Protein AF-A0A2P2KVZ2-F1 (afdb_monomer_lite)

Organism: Rhizophora mucronata (NCBI:txid61149)

Radius of gyration: 21.4 Å; chains: 1; bounding box: 46×57×55 Å

Structure (mmCIF, N/CA/C/O backbone):
data_AF-A0A2P2KVZ2-F1
#
_entry.id   AF-A0A2P2KVZ2-F1
#
loop_
_atom_site.group_PDB
_atom_site.id
_atom_site.type_symbol
_atom_site.label_atom_id
_atom_site.label_alt_id
_atom_site.label_comp_id
_atom_site.label_asym_id
_atom_site.label_entity_id
_atom_site.label_seq_id
_atom_site.pdbx_PDB_ins_code
_atom_site.Cartn_x
_atom_site.Cartn_y
_atom_site.Cartn_z
_atom_site.occupancy
_atom_site.B_iso_or_equiv
_atom_site.auth_seq_id
_atom_site.auth_comp_id
_atom_site.auth_asym_id
_atom_site.auth_atom_id
_atom_site.pdbx_PDB_model_num
ATOM 1 N N . MET A 1 1 ? 22.312 28.311 -17.312 1.00 29.53 1 MET A N 1
ATOM 2 C CA . MET A 1 1 ? 20.860 28.369 -17.595 1.00 29.53 1 MET A CA 1
ATOM 3 C C . MET A 1 1 ? 20.281 26.966 -17.486 1.00 29.53 1 MET A C 1
ATOM 5 O O . MET A 1 1 ? 20.395 26.193 -18.424 1.00 29.53 1 MET A O 1
ATOM 9 N N . ILE A 1 2 ? 19.729 26.599 -16.327 1.00 29.00 2 ILE A N 1
ATOM 10 C CA . ILE A 1 2 ? 19.019 25.324 -16.151 1.00 29.00 2 ILE A CA 1
ATOM 11 C C . ILE A 1 2 ? 17.561 25.595 -16.520 1.00 29.00 2 ILE A C 1
ATOM 13 O O . ILE A 1 2 ? 16.785 26.080 -15.700 1.00 29.00 2 ILE A O 1
ATOM 17 N N . CYS A 1 3 ? 17.200 25.347 -17.778 1.00 27.19 3 CYS A N 1
ATOM 18 C CA . CYS A 1 3 ? 15.805 25.357 -18.201 1.00 27.19 3 CYS A CA 1
ATOM 19 C C . CYS A 1 3 ? 15.167 24.047 -17.713 1.00 27.19 3 CYS A C 1
ATOM 21 O O . CYS A 1 3 ? 15.204 23.021 -18.388 1.00 27.19 3 CYS A O 1
ATOM 23 N N . CYS A 1 4 ? 14.663 24.039 -16.478 1.00 33.88 4 CYS A N 1
ATOM 24 C CA . CYS A 1 4 ? 13.915 22.909 -15.938 1.00 33.88 4 CYS A CA 1
ATOM 25 C C . CYS A 1 4 ? 12.492 22.966 -16.510 1.00 33.88 4 CYS A C 1
ATOM 27 O O . CYS A 1 4 ? 11.583 23.519 -15.892 1.00 33.88 4 CYS A O 1
ATOM 29 N N . HIS A 1 5 ? 12.299 22.451 -17.723 1.00 38.34 5 HIS A N 1
ATOM 30 C CA . HIS A 1 5 ? 10.965 22.301 -18.289 1.00 38.34 5 HIS A CA 1
ATOM 31 C C . HIS A 1 5 ? 10.168 21.259 -17.489 1.00 38.34 5 HIS A C 1
ATOM 33 O O . HIS A 1 5 ? 10.274 20.053 -17.710 1.00 38.34 5 HIS A O 1
ATOM 39 N N . ARG A 1 6 ? 9.353 21.724 -16.538 1.00 48.00 6 ARG A N 1
ATOM 40 C CA . ARG A 1 6 ? 8.323 20.906 -15.890 1.00 48.00 6 ARG A CA 1
ATOM 41 C C . ARG A 1 6 ? 7.112 20.825 -16.819 1.00 48.00 6 ARG A C 1
ATOM 43 O O . ARG A 1 6 ? 6.311 21.750 -16.866 1.00 48.00 6 ARG A O 1
ATOM 50 N N . PHE A 1 7 ? 6.986 19.726 -17.559 1.00 56.34 7 PHE A N 1
ATOM 51 C CA . PHE A 1 7 ? 5.801 19.430 -18.368 1.00 56.34 7 PHE A CA 1
ATOM 52 C C . PHE A 1 7 ? 4.807 18.566 -17.578 1.00 56.34 7 PHE A C 1
ATOM 54 O O . PHE A 1 7 ? 5.193 17.555 -16.993 1.00 56.34 7 PHE A O 1
ATOM 61 N N . LEU A 1 8 ? 3.524 18.938 -17.596 1.00 62.31 8 LEU A N 1
ATOM 62 C CA . LEU A 1 8 ? 2.412 18.110 -17.121 1.00 62.31 8 LEU A CA 1
ATOM 63 C C . LEU A 1 8 ? 1.648 17.575 -18.339 1.00 62.31 8 LEU A C 1
ATOM 65 O O . LEU A 1 8 ? 1.155 18.356 -19.147 1.00 62.31 8 LEU A O 1
ATOM 69 N N . SER A 1 9 ? 1.543 16.251 -18.471 1.00 60.22 9 SER A N 1
ATOM 70 C CA . SER A 1 9 ? 0.756 15.597 -19.524 1.00 60.22 9 SER A CA 1
ATOM 71 C C . SER A 1 9 ? -0.507 15.001 -18.915 1.00 60.22 9 SER A C 1
ATOM 73 O O . SER A 1 9 ? -0.420 14.168 -18.017 1.00 60.22 9 SER A O 1
ATOM 75 N N . LEU A 1 10 ? -1.675 15.367 -19.442 1.00 69.75 10 LEU A N 1
ATOM 76 C CA . LEU A 1 10 ? -2.929 14.677 -19.141 1.00 69.75 10 LEU A CA 1
ATOM 77 C C . LEU A 1 10 ? -3.142 13.555 -20.157 1.00 69.75 10 LEU A C 1
ATOM 79 O O . LEU A 1 10 ? -2.961 13.758 -21.357 1.00 69.75 10 LEU A O 1
ATOM 83 N N . ARG A 1 11 ? -3.494 12.359 -19.675 1.00 71.19 11 ARG A N 1
ATOM 84 C CA . ARG A 1 11 ? -3.762 11.187 -20.517 1.00 71.19 11 ARG A CA 1
ATOM 85 C C . ARG A 1 11 ? -5.082 10.539 -20.144 1.00 71.19 11 ARG A C 1
ATOM 87 O O . ARG A 1 11 ? -5.484 10.508 -18.983 1.00 71.19 11 ARG A O 1
ATOM 94 N N . GLN A 1 12 ? -5.751 10.025 -21.164 1.00 72.62 12 GLN A N 1
ATOM 95 C CA . GLN A 1 12 ? -7.041 9.375 -21.042 1.00 72.62 12 GLN A CA 1
ATOM 96 C C . GLN A 1 12 ? -6.866 7.936 -20.539 1.00 72.62 12 GLN A C 1
ATOM 98 O O . GLN A 1 12 ? -6.159 7.145 -21.152 1.00 72.62 12 GLN A O 1
ATOM 103 N N . LEU A 1 13 ? -7.537 7.598 -19.434 1.00 69.25 13 LEU A N 1
ATOM 104 C CA . LEU A 1 13 ? -7.481 6.261 -18.821 1.00 69.25 13 LEU A CA 1
ATOM 105 C C . LEU A 1 13 ? -8.698 5.379 -19.153 1.00 69.25 13 LEU A C 1
ATOM 107 O O . LEU A 1 13 ? -8.712 4.200 -18.814 1.00 69.25 13 LEU A O 1
ATOM 111 N N . LYS A 1 14 ? -9.742 5.941 -19.776 1.00 60.62 14 LYS A N 1
ATOM 112 C CA . LYS A 1 14 ? -10.969 5.229 -20.173 1.00 60.62 14 LYS A CA 1
ATOM 113 C C . LYS A 1 14 ? -11.439 5.693 -21.544 1.00 60.62 14 LYS A C 1
ATOM 115 O O . LYS A 1 14 ? -11.407 6.889 -21.812 1.00 60.62 14 LYS A O 1
ATOM 120 N N . ILE A 1 15 ? -11.911 4.765 -22.375 1.00 59.16 15 ILE A N 1
ATOM 121 C CA . ILE A 1 15 ? -12.441 5.047 -23.717 1.00 59.16 15 ILE A CA 1
ATOM 122 C C . ILE A 1 15 ? -13.680 5.951 -23.605 1.00 59.16 15 ILE A C 1
ATOM 124 O O . ILE A 1 15 ? -14.581 5.677 -22.812 1.00 59.16 15 ILE A O 1
ATOM 128 N N . PHE A 1 16 ? -13.721 7.027 -24.395 1.00 55.72 16 PHE A N 1
ATOM 129 C CA . PHE A 1 16 ? -14.903 7.879 -24.549 1.00 55.72 16 PHE A CA 1
ATOM 130 C C . PHE A 1 16 ? -15.680 7.454 -25.795 1.00 55.72 16 PHE A C 1
ATOM 132 O O . PHE A 1 16 ? -15.088 7.142 -26.826 1.00 55.72 16 PHE A O 1
ATOM 139 N N . CYS A 1 17 ? -17.010 7.444 -25.703 1.00 45.91 17 CYS A N 1
ATOM 140 C CA . CYS A 1 17 ? -17.868 7.216 -26.860 1.00 45.91 17 CYS A CA 1
ATOM 141 C C . CYS A 1 17 ? -17.898 8.489 -27.728 1.00 45.91 17 CYS A C 1
ATOM 143 O O . CYS A 1 17 ? -18.088 9.586 -27.206 1.00 45.91 17 CYS A O 1
ATOM 145 N N . SER A 1 18 ? -17.717 8.327 -29.040 1.00 51.25 18 SER A N 1
ATOM 146 C CA . SER A 1 18 ? -17.366 9.358 -30.039 1.00 51.25 18 SER A CA 1
ATOM 147 C C . SER A 1 18 ? -18.370 10.514 -30.246 1.00 51.25 18 SER A C 1
ATOM 149 O O . SER A 1 18 ? -18.153 11.337 -31.131 1.00 51.25 18 SER A O 1
ATOM 151 N N . VAL A 1 19 ? -19.486 10.586 -29.510 1.00 52.97 19 VAL A N 1
ATOM 152 C CA . VAL A 1 19 ? -20.663 11.366 -29.959 1.00 52.97 19 VAL A CA 1
ATOM 153 C C . VAL A 1 19 ? -21.245 12.323 -28.902 1.00 52.97 19 VAL A C 1
ATOM 155 O O . VAL A 1 19 ? -22.253 12.974 -29.153 1.00 52.97 19 VAL A O 1
ATOM 158 N N . LYS A 1 20 ? -20.643 12.479 -27.713 1.00 51.38 20 LYS A N 1
ATOM 159 C CA . LYS A 1 20 ? -21.122 13.451 -26.702 1.00 51.38 20 LYS A CA 1
ATOM 160 C C . LYS A 1 20 ? -19.979 14.217 -26.047 1.00 51.38 20 LYS A C 1
ATOM 162 O O . LYS A 1 20 ? -18.902 13.668 -25.849 1.00 51.38 20 LYS A O 1
ATOM 167 N N . PHE A 1 21 ? -20.248 15.466 -25.651 1.00 55.66 21 PHE A N 1
ATOM 168 C CA . PHE A 1 21 ? -19.387 16.252 -24.762 1.00 55.66 21 PHE A CA 1
ATOM 169 C C . PHE A 1 21 ? -19.154 15.482 -23.455 1.00 55.66 21 PHE A C 1
ATOM 171 O O . PHE A 1 21 ? -19.960 15.527 -22.523 1.00 55.66 21 PHE A O 1
ATOM 178 N N . CYS A 1 22 ? -18.059 14.731 -23.393 1.00 64.50 22 CYS A N 1
ATOM 179 C CA . CYS A 1 22 ? -17.662 14.009 -22.199 1.00 64.50 22 CYS A CA 1
ATOM 180 C C . CYS A 1 22 ? -16.866 14.939 -21.281 1.00 64.50 22 CYS A C 1
ATOM 182 O O . CYS A 1 22 ? -15.871 15.537 -21.687 1.00 64.50 22 CYS A O 1
ATOM 184 N N . LYS A 1 23 ? -17.294 15.052 -20.019 1.00 75.50 23 LYS A N 1
ATOM 185 C CA . LYS A 1 23 ? -16.538 15.777 -18.993 1.00 75.50 23 LYS A CA 1
ATOM 186 C C . LYS A 1 23 ? -15.226 15.038 -18.728 1.00 75.50 23 LYS A C 1
ATOM 188 O O . LYS A 1 23 ? -15.242 13.876 -18.320 1.00 75.50 23 LYS A O 1
ATOM 193 N N . VAL A 1 24 ? -14.104 15.720 -18.935 1.00 80.62 24 VAL A N 1
ATOM 194 C CA . VAL A 1 24 ? -12.783 15.230 -18.530 1.00 80.62 24 VAL A CA 1
ATOM 195 C C . VAL A 1 24 ? -12.657 15.410 -17.019 1.00 80.62 24 VAL A C 1
ATOM 197 O O . VAL A 1 24 ? -12.873 16.502 -16.501 1.00 80.62 24 VAL A O 1
ATOM 200 N N . LEU A 1 25 ? -12.341 14.329 -16.305 1.00 84.12 25 LEU A N 1
ATOM 201 C CA . LEU A 1 25 ? -12.197 14.319 -14.850 1.00 84.12 25 LEU A CA 1
ATOM 202 C C . LEU A 1 25 ? -10.800 13.819 -14.483 1.00 84.12 25 LEU A C 1
ATOM 204 O O . LEU A 1 25 ? -10.330 12.830 -15.046 1.00 84.12 25 LEU A O 1
ATOM 208 N N . ILE A 1 26 ? -10.168 14.477 -13.513 1.00 85.44 26 ILE A N 1
ATOM 209 C CA . ILE A 1 26 ? -8.882 14.073 -12.932 1.00 85.44 26 ILE A CA 1
ATOM 210 C C . ILE A 1 26 ? -9.026 13.909 -11.414 1.00 85.44 26 ILE A C 1
ATOM 212 O O . ILE A 1 26 ? -9.963 14.428 -10.806 1.00 85.44 26 ILE A O 1
ATOM 216 N N . THR A 1 27 ? -8.115 13.162 -10.795 1.00 86.19 27 THR A N 1
ATOM 217 C CA . THR A 1 27 ? -8.100 12.915 -9.346 1.00 86.19 27 THR A CA 1
ATOM 218 C C . THR A 1 27 ? -7.281 13.984 -8.631 1.00 86.19 27 THR A C 1
ATOM 220 O O . THR A 1 27 ? -6.123 14.192 -8.978 1.00 86.19 27 THR A O 1
ATOM 223 N N . TYR A 1 28 ? -7.867 14.656 -7.638 1.00 86.31 28 TYR A N 1
ATOM 224 C CA . TYR A 1 28 ? -7.195 15.751 -6.913 1.00 86.31 28 TYR A CA 1
ATOM 225 C C . TYR A 1 28 ? -6.445 15.268 -5.671 1.00 86.31 28 TYR A C 1
ATOM 227 O O . TYR A 1 28 ? -5.557 15.944 -5.169 1.00 86.31 28 TYR A O 1
ATOM 235 N N . ILE A 1 29 ? -6.831 14.100 -5.167 1.00 91.44 29 ILE A N 1
ATOM 236 C CA . ILE A 1 29 ? -6.366 13.536 -3.906 1.00 91.44 29 ILE A CA 1
ATOM 237 C C . ILE A 1 29 ? -5.905 12.099 -4.118 1.00 91.44 29 ILE A C 1
ATOM 239 O O . ILE A 1 29 ? -6.217 11.480 -5.139 1.00 91.44 29 ILE A O 1
ATOM 243 N N . GLU A 1 30 ? -5.231 11.560 -3.107 1.00 90.06 30 GLU A N 1
ATOM 244 C CA . GLU A 1 30 ? -4.990 10.126 -2.995 1.00 90.06 30 GLU A CA 1
ATOM 245 C C . GLU A 1 30 ? -6.325 9.355 -3.008 1.00 90.06 30 GLU A C 1
ATOM 247 O O . GLU A 1 30 ? -7.299 9.730 -2.350 1.00 90.06 30 GLU A O 1
ATOM 252 N N . THR A 1 31 ? -6.387 8.289 -3.806 1.00 91.81 31 THR A N 1
ATOM 253 C CA . THR A 1 31 ? -7.594 7.480 -4.019 1.00 91.81 31 THR A CA 1
ATOM 254 C C . THR A 1 31 ? -7.585 6.149 -3.268 1.00 91.81 31 THR A C 1
ATOM 256 O O . THR A 1 31 ? -8.655 5.533 -3.158 1.00 91.81 31 THR A O 1
ATOM 259 N N . ALA A 1 32 ? -6.430 5.747 -2.719 1.00 86.75 32 ALA A N 1
ATOM 260 C CA . ALA A 1 32 ? -6.310 4.700 -1.710 1.00 86.75 32 ALA A CA 1
ATOM 261 C C . ALA A 1 32 ? -6.822 5.236 -0.363 1.00 86.75 32 ALA A C 1
ATOM 263 O O . ALA A 1 32 ? -6.098 5.867 0.401 1.00 86.75 32 ALA A O 1
ATOM 264 N N . GLY A 1 33 ? -8.119 5.054 -0.117 1.00 91.31 33 GLY A N 1
ATOM 265 C CA . GLY A 1 33 ? -8.850 5.633 1.014 1.00 91.31 33 GLY A CA 1
ATOM 266 C C . GLY A 1 33 ? -10.282 5.132 1.047 1.00 91.31 33 GLY A C 1
ATOM 267 O O . GLY A 1 33 ? -10.834 4.822 -0.014 1.00 91.31 33 GLY A O 1
ATOM 268 N N . SER A 1 34 ? -10.912 5.119 2.221 1.00 94.38 34 SER A N 1
ATOM 269 C CA . SER A 1 34 ? -12.369 4.969 2.321 1.00 94.38 34 SER A CA 1
ATOM 270 C C . SER A 1 34 ? -13.086 6.138 1.642 1.00 94.38 34 SER A C 1
ATOM 272 O O . SER A 1 34 ? -12.512 7.205 1.389 1.00 94.38 34 SER A O 1
ATOM 274 N N . THR A 1 35 ? -14.371 5.970 1.330 1.00 95.06 35 THR A N 1
ATOM 275 C CA . THR A 1 35 ? -15.174 7.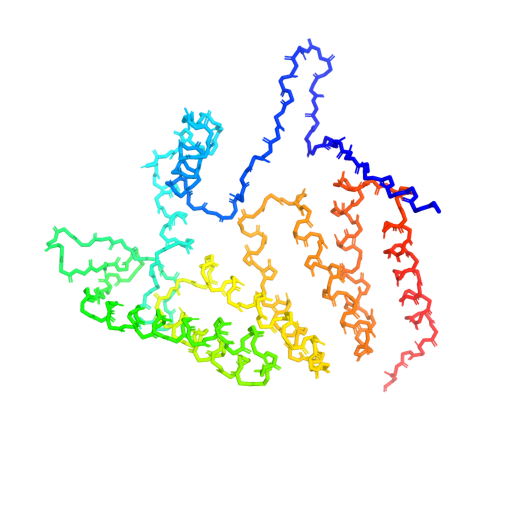081 0.797 1.00 95.06 35 THR A CA 1
ATOM 276 C C . THR A 1 35 ? -15.244 8.247 1.781 1.00 95.06 35 THR A C 1
ATOM 278 O O . THR A 1 35 ? -15.148 9.398 1.354 1.00 95.06 35 THR A O 1
ATOM 281 N N . VAL A 1 36 ? -15.305 7.964 3.083 1.00 94.44 36 VAL A N 1
ATOM 282 C CA . VAL A 1 36 ? -15.298 8.978 4.146 1.00 94.44 36 VAL A CA 1
ATOM 283 C C . VAL A 1 36 ? -13.993 9.776 4.138 1.00 94.44 36 VAL A C 1
ATOM 285 O O . VAL A 1 36 ? -14.042 11.005 4.093 1.00 94.44 36 VAL A O 1
ATOM 288 N N . THR A 1 37 ? -12.837 9.106 4.098 1.00 95.38 37 THR A N 1
ATOM 289 C CA . THR A 1 37 ? -11.522 9.765 4.045 1.00 95.38 37 THR A CA 1
ATOM 290 C C . THR A 1 37 ? -11.393 10.647 2.810 1.00 95.38 37 THR A C 1
ATOM 292 O O . THR A 1 37 ? -11.049 11.824 2.921 1.00 95.38 37 THR A O 1
ATOM 295 N N . ARG A 1 38 ? -11.764 10.129 1.631 1.00 95.81 38 ARG A N 1
ATOM 296 C CA . ARG A 1 38 ? -11.704 10.897 0.378 1.00 95.81 38 ARG A CA 1
ATOM 297 C C . ARG A 1 38 ? -12.613 12.130 0.413 1.00 95.81 38 ARG A C 1
ATOM 299 O O . ARG A 1 38 ? -12.196 13.208 -0.002 1.00 95.81 38 ARG A O 1
ATOM 306 N N . GLN A 1 39 ? -13.842 11.996 0.917 1.00 96.19 39 GLN A N 1
ATOM 307 C CA . GLN A 1 39 ? -14.768 13.127 1.054 1.00 96.19 39 GLN A CA 1
ATOM 308 C C . GLN A 1 39 ? -14.252 14.173 2.037 1.00 96.19 39 GLN A C 1
ATOM 310 O O . GLN A 1 39 ? -14.346 15.366 1.758 1.00 96.19 39 GLN A O 1
ATOM 315 N N . LYS A 1 40 ? -13.683 13.732 3.163 1.00 96.50 40 LYS A N 1
ATOM 316 C CA . LYS A 1 40 ? -13.085 14.619 4.158 1.00 96.50 40 LYS A CA 1
ATOM 317 C C . LYS A 1 40 ? -11.964 15.454 3.538 1.00 96.50 40 LYS A C 1
ATOM 319 O O . LYS A 1 40 ? -12.040 16.676 3.595 1.00 96.50 40 LYS A O 1
ATOM 324 N N . THR A 1 41 ? -10.993 14.824 2.871 1.00 96.31 41 THR A N 1
ATOM 325 C CA . THR A 1 41 ? -9.879 15.540 2.226 1.00 96.31 41 THR A CA 1
ATOM 326 C C . THR A 1 41 ? -10.370 16.527 1.165 1.00 96.31 41 THR A C 1
ATOM 328 O O . THR A 1 41 ? -9.920 17.670 1.142 1.00 96.31 41 THR A O 1
ATOM 331 N N . LEU A 1 42 ? -11.328 16.131 0.318 1.00 96.56 42 LEU A N 1
ATOM 332 C CA . LEU A 1 42 ? -11.894 17.027 -0.698 1.00 96.56 42 LEU A CA 1
ATOM 333 C C . LEU A 1 42 ? -12.632 18.219 -0.085 1.00 96.56 42 LEU A C 1
ATOM 335 O O . LEU A 1 42 ? -12.502 19.336 -0.581 1.00 96.56 42 LEU A O 1
ATOM 339 N N . LYS A 1 43 ? -13.367 18.007 1.007 1.00 97.06 43 LYS A N 1
ATOM 340 C CA . LYS A 1 43 ? -14.080 19.078 1.705 1.00 97.06 43 LYS A CA 1
ATOM 341 C C . LYS A 1 43 ? -13.123 20.035 2.415 1.00 97.06 43 LYS A C 1
ATOM 343 O O . LYS A 1 43 ? -13.345 21.236 2.370 1.00 97.06 43 LYS A O 1
ATOM 348 N N . GLU A 1 44 ? -12.075 19.519 3.048 1.00 97.31 44 GLU A N 1
ATOM 349 C CA . GLU A 1 44 ? -11.108 20.327 3.800 1.00 97.31 44 GLU A CA 1
ATOM 350 C C . GLU A 1 44 ? -10.178 21.137 2.889 1.00 97.31 44 GLU A C 1
ATOM 352 O O . GLU A 1 44 ? -9.868 22.280 3.204 1.00 97.31 44 GLU A O 1
ATOM 357 N N . GLN A 1 45 ? -9.737 20.566 1.764 1.00 96.88 45 GLN A N 1
ATOM 358 C CA . GLN A 1 45 ? -8.752 21.208 0.883 1.00 96.88 45 GLN A CA 1
ATOM 359 C C . GLN A 1 45 ? -9.381 21.951 -0.298 1.00 96.88 45 GLN A C 1
ATOM 361 O O . GLN A 1 45 ? -8.835 22.948 -0.761 1.00 96.88 45 GLN A O 1
ATOM 366 N N . TYR A 1 46 ? -10.511 21.454 -0.803 1.00 96.56 46 TYR A N 1
ATOM 367 C CA . TYR A 1 46 ? -11.136 21.945 -2.034 1.00 96.56 46 TYR A CA 1
ATOM 368 C C . TYR A 1 46 ? -12.597 22.372 -1.836 1.00 96.56 46 TYR A C 1
ATOM 370 O O . TYR A 1 46 ? -13.244 22.777 -2.798 1.00 96.56 46 TYR A O 1
ATOM 378 N N . PHE A 1 47 ? -13.120 22.301 -0.605 1.00 96.62 47 PHE A N 1
ATOM 379 C CA . PHE A 1 47 ? -14.424 22.843 -0.210 1.00 96.62 47 PHE A CA 1
ATOM 380 C C . PHE A 1 47 ? -15.630 22.298 -0.991 1.00 96.62 47 PHE A C 1
ATOM 382 O O . PHE A 1 47 ? -16.654 22.968 -1.104 1.00 96.62 47 PHE A O 1
ATOM 389 N N . PHE A 1 48 ? -15.559 21.059 -1.492 1.00 96.44 48 PHE A N 1
ATOM 390 C CA . PHE A 1 48 ? -16.690 20.417 -2.169 1.00 96.44 48 PHE A CA 1
ATOM 391 C C . PHE A 1 48 ? -16.926 18.976 -1.710 1.00 96.44 48 PHE A C 1
ATOM 393 O O . PHE A 1 48 ? -16.051 18.313 -1.161 1.00 96.44 48 PHE A O 1
ATOM 400 N N . THR A 1 49 ? -18.141 18.481 -1.963 1.00 96.44 49 THR A N 1
ATOM 401 C CA . THR A 1 49 ? -18.511 17.073 -1.757 1.00 96.44 49 THR A CA 1
ATOM 402 C C . THR A 1 49 ? -18.568 16.361 -3.101 1.00 96.44 49 THR A C 1
ATOM 404 O O . THR A 1 49 ? -19.337 16.738 -3.986 1.00 96.44 49 THR A O 1
ATOM 407 N N . CYS A 1 50 ? -17.779 15.306 -3.262 1.00 95.12 50 CYS A N 1
ATOM 408 C CA . CYS A 1 50 ? -17.708 14.554 -4.506 1.00 95.12 50 CYS A CA 1
ATOM 409 C C . CYS A 1 50 ? -18.953 13.682 -4.715 1.00 95.12 50 CYS A C 1
ATOM 411 O O . CYS A 1 50 ? -19.423 13.017 -3.794 1.00 95.12 50 CYS A O 1
ATOM 413 N N . LYS A 1 51 ? -19.463 13.639 -5.947 1.00 94.94 51 LYS A N 1
ATOM 414 C CA . LYS A 1 51 ? -20.608 12.803 -6.354 1.00 94.94 51 LYS A CA 1
ATOM 415 C C . LYS A 1 51 ? -20.234 11.828 -7.475 1.00 94.94 51 LYS A C 1
ATOM 417 O O . LYS A 1 51 ? -21.049 11.503 -8.329 1.00 94.94 51 LYS A O 1
ATOM 422 N N . CYS A 1 52 ? -18.974 11.387 -7.513 1.00 91.81 52 CYS A N 1
ATOM 423 C CA . CYS A 1 52 ? -18.532 10.394 -8.491 1.00 91.81 52 CYS A CA 1
ATOM 424 C C . CYS A 1 52 ? -19.168 9.014 -8.216 1.00 91.81 52 CYS A C 1
ATOM 426 O O . CYS A 1 52 ? -19.611 8.771 -7.091 1.00 91.81 52 CYS A O 1
ATOM 428 N N . PRO A 1 53 ? -19.140 8.070 -9.178 1.00 90.19 53 PRO A N 1
ATOM 429 C CA . PRO A 1 53 ? -19.744 6.743 -9.017 1.00 90.19 53 PRO A CA 1
ATOM 430 C C . PRO A 1 53 ? -19.278 5.949 -7.784 1.00 90.19 53 PRO A C 1
ATOM 432 O O . PRO A 1 53 ? -20.026 5.124 -7.275 1.00 90.19 53 PRO A O 1
ATOM 435 N N . ARG A 1 54 ? -18.062 6.206 -7.277 1.00 90.94 54 ARG A N 1
ATOM 436 C CA . ARG A 1 54 ? -17.581 5.620 -6.011 1.00 90.94 54 ARG A CA 1
ATOM 437 C C . ARG A 1 54 ? -18.205 6.308 -4.796 1.00 90.94 54 ARG A C 1
ATOM 439 O O . ARG A 1 54 ? -18.610 5.645 -3.858 1.00 90.94 54 ARG A O 1
ATOM 446 N N . CYS A 1 55 ? -18.285 7.636 -4.814 1.00 94.06 55 CYS A N 1
ATOM 447 C CA . CYS A 1 55 ? -18.753 8.423 -3.678 1.00 94.06 55 CYS A CA 1
ATOM 448 C C . CYS A 1 55 ? -20.279 8.439 -3.512 1.00 94.06 55 CYS A C 1
ATOM 450 O O . CYS A 1 55 ? -20.748 8.690 -2.408 1.00 94.06 55 CYS A O 1
ATOM 452 N N . ILE A 1 56 ? -21.055 8.184 -4.572 1.00 94.06 56 ILE A N 1
ATOM 453 C CA . ILE A 1 56 ? -22.519 8.046 -4.456 1.00 94.06 56 ILE A CA 1
ATOM 454 C C . ILE A 1 56 ? -22.928 6.765 -3.725 1.00 94.06 56 ILE A C 1
ATOM 456 O O . ILE A 1 56 ? -24.007 6.726 -3.154 1.00 94.06 56 ILE A O 1
ATOM 460 N N . LYS A 1 57 ? -22.055 5.750 -3.710 1.00 92.44 57 LYS A N 1
ATOM 461 C CA . LYS A 1 57 ? -22.262 4.497 -2.981 1.00 92.44 57 LYS A CA 1
ATOM 462 C C . LYS A 1 57 ? -21.947 4.615 -1.484 1.00 92.44 57 LYS A C 1
ATOM 464 O O . LYS A 1 57 ? -21.940 3.601 -0.797 1.00 92.44 57 LYS A O 1
ATOM 469 N N . ALA A 1 58 ? -21.671 5.819 -0.975 1.00 92.94 58 ALA A N 1
ATOM 470 C CA . ALA A 1 58 ? -21.346 6.027 0.431 1.00 92.94 58 ALA A CA 1
ATOM 471 C C . ALA A 1 58 ? -22.414 5.405 1.345 1.00 92.94 58 ALA A C 1
ATOM 473 O O . ALA A 1 58 ? -23.595 5.722 1.214 1.00 92.94 58 ALA A O 1
ATOM 474 N N . GLY A 1 59 ? -21.995 4.527 2.256 1.00 91.31 59 GLY A N 1
ATOM 475 C CA . GLY A 1 59 ? -22.897 3.857 3.200 1.00 91.31 59 GLY A CA 1
ATOM 476 C C . GLY A 1 59 ? -23.659 2.646 2.647 1.00 91.31 59 GLY A C 1
ATOM 477 O O . GLY A 1 59 ? -24.337 1.970 3.416 1.00 91.31 59 GLY A O 1
ATOM 478 N N . HIS A 1 60 ? -23.530 2.316 1.356 1.00 94.31 60 HIS A N 1
ATOM 479 C CA . HIS A 1 60 ? -23.987 1.017 0.855 1.00 94.31 60 HIS A CA 1
ATOM 480 C C . HIS A 1 60 ? -23.140 -0.116 1.459 1.00 94.31 60 HIS A C 1
ATOM 482 O O . HIS A 1 60 ? -21.959 0.111 1.732 1.00 94.31 60 HIS A O 1
ATOM 488 N N . PRO A 1 61 ? -23.677 -1.345 1.598 1.00 93.75 61 PRO A N 1
ATOM 489 C CA . PRO A 1 61 ? -22.944 -2.472 2.183 1.00 93.75 61 PRO A CA 1
ATOM 490 C C . PRO A 1 61 ? -21.548 -2.689 1.581 1.00 93.75 61 PRO A C 1
ATOM 492 O O . PRO A 1 61 ? -20.588 -2.848 2.326 1.00 93.75 61 PRO A O 1
ATOM 495 N N . GLU A 1 62 ? -21.415 -2.581 0.254 1.00 92.88 62 GLU A N 1
ATOM 496 C CA . GLU A 1 62 ? -20.129 -2.676 -0.459 1.00 92.88 62 GLU A CA 1
ATOM 497 C C . GLU A 1 62 ? -19.110 -1.610 -0.009 1.00 92.88 62 GLU A C 1
ATOM 499 O O . GLU A 1 62 ? -17.930 -1.901 0.164 1.00 92.88 62 GLU A O 1
ATOM 504 N N . ASP A 1 63 ? -19.549 -0.360 0.174 1.00 94.56 63 ASP A N 1
ATOM 505 C CA . ASP A 1 63 ? -18.685 0.749 0.600 1.00 94.56 63 ASP A CA 1
ATOM 506 C C . ASP A 1 63 ? -18.321 0.644 2.082 1.00 94.56 63 ASP A C 1
ATOM 508 O O . ASP A 1 63 ? -17.201 0.978 2.474 1.00 94.56 63 ASP A O 1
ATOM 512 N N . VAL A 1 64 ? -19.255 0.159 2.901 1.00 94.31 64 VAL A N 1
ATOM 513 C CA . VAL A 1 64 ? -19.048 -0.086 4.330 1.00 94.31 64 VAL A CA 1
ATOM 514 C C . VAL A 1 64 ? -18.027 -1.202 4.539 1.00 94.31 64 VAL A C 1
ATOM 516 O O . VAL A 1 64 ? -17.069 -1.012 5.290 1.00 94.31 64 VAL A O 1
ATOM 519 N N . GLU A 1 65 ? -18.186 -2.326 3.836 1.00 94.75 65 GLU A N 1
ATOM 520 C CA . GLU A 1 65 ? -17.223 -3.428 3.832 1.00 94.75 65 GLU A CA 1
ATOM 521 C C . GLU A 1 65 ? -15.846 -2.952 3.359 1.00 94.75 65 GLU A C 1
ATOM 523 O O . GLU A 1 65 ? -14.851 -3.151 4.059 1.00 94.75 65 GLU A O 1
ATOM 528 N N . GLU A 1 66 ? -15.775 -2.262 2.217 1.00 94.75 66 GLU A N 1
ATOM 529 C CA . GLU A 1 66 ? -14.497 -1.779 1.693 1.00 94.75 66 GLU A CA 1
ATOM 530 C C . GLU A 1 66 ? -13.829 -0.804 2.670 1.00 94.75 66 GLU A C 1
ATOM 532 O O . GLU A 1 66 ? -12.632 -0.901 2.934 1.00 94.75 66 GLU A O 1
ATOM 537 N N . SER A 1 67 ? -14.593 0.096 3.288 1.00 95.50 67 SER A N 1
ATOM 538 C CA . SER A 1 67 ? -14.068 1.022 4.296 1.00 95.50 67 SER A CA 1
ATOM 539 C C . SER A 1 67 ? -13.516 0.28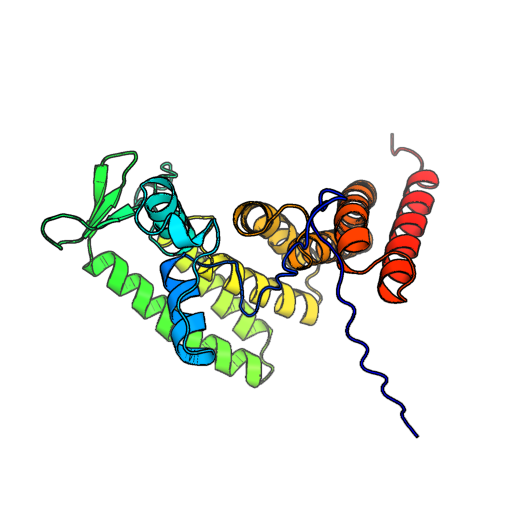5 5.522 1.00 95.50 67 SER A C 1
ATOM 541 O O . SER A 1 67 ? -12.436 0.628 6.009 1.00 95.50 67 SER A O 1
ATOM 543 N N . ALA A 1 68 ? -14.200 -0.761 5.993 1.00 95.69 68 ALA A N 1
ATOM 544 C CA . ALA A 1 68 ? -13.731 -1.586 7.104 1.00 95.69 68 ALA A CA 1
ATOM 545 C C . ALA A 1 68 ? -12.471 -2.396 6.746 1.00 95.69 68 ALA A C 1
ATOM 547 O O . ALA A 1 68 ? -11.591 -2.582 7.588 1.00 95.69 68 ALA A O 1
ATOM 548 N N . ILE A 1 69 ? -12.339 -2.830 5.494 1.00 95.62 69 ILE A N 1
ATOM 549 C CA . ILE A 1 69 ? -11.151 -3.528 4.989 1.00 95.62 69 ILE A CA 1
ATOM 550 C C . ILE A 1 69 ? -9.951 -2.582 4.851 1.00 95.62 69 ILE A C 1
ATOM 552 O O . ILE A 1 69 ? -8.823 -2.968 5.161 1.00 95.62 69 ILE A O 1
ATOM 556 N N . LEU A 1 70 ? -10.161 -1.351 4.389 1.00 96.00 70 LEU A N 1
ATOM 557 C CA . LEU A 1 70 ? -9.067 -0.417 4.109 1.00 96.00 70 LEU A CA 1
ATOM 558 C C . LEU A 1 70 ? -8.590 0.359 5.339 1.00 96.00 70 LEU A C 1
ATOM 560 O O . LEU A 1 70 ? -7.404 0.678 5.447 1.00 96.00 70 LEU A O 1
ATOM 564 N N . GLU A 1 71 ? -9.497 0.679 6.260 1.00 95.81 71 GLU A N 1
ATOM 565 C CA . GLU A 1 71 ? -9.219 1.575 7.392 1.00 95.81 71 GLU A CA 1
ATOM 566 C C . GLU A 1 71 ? -9.691 1.014 8.744 1.00 95.81 71 GLU A C 1
ATOM 568 O O . GLU A 1 71 ? -9.439 1.623 9.784 1.00 95.81 71 GLU A O 1
ATOM 573 N N . GLY A 1 72 ? -10.340 -0.152 8.751 1.00 94.62 72 GLY A N 1
ATOM 574 C CA . GLY A 1 72 ? -10.799 -0.828 9.960 1.00 94.62 72 GLY A CA 1
ATOM 575 C C . GLY A 1 72 ? -9.817 -1.862 10.519 1.00 94.62 72 GLY A C 1
ATOM 576 O O . GLY A 1 72 ? -8.608 -1.869 10.251 1.00 94.62 72 GLY A O 1
ATOM 577 N N . TYR A 1 73 ? -10.361 -2.750 11.349 1.00 95.50 73 TYR A N 1
ATOM 578 C CA . TYR A 1 73 ? -9.603 -3.742 12.111 1.00 95.50 73 TYR A CA 1
ATOM 579 C C . TYR A 1 73 ? -9.779 -5.156 11.556 1.00 95.50 73 TYR A C 1
ATOM 581 O O . TYR A 1 73 ? -10.790 -5.481 10.932 1.00 95.50 73 TYR A O 1
ATOM 589 N N . ARG A 1 74 ? -8.791 -6.020 11.814 1.00 96.00 74 ARG A N 1
ATOM 590 C CA . ARG A 1 74 ? -8.884 -7.455 11.510 1.00 96.00 74 ARG A CA 1
ATOM 591 C C . ARG A 1 74 ? -9.399 -8.260 12.693 1.00 96.00 74 ARG A C 1
ATOM 593 O O . ARG A 1 74 ? -9.250 -7.856 13.853 1.00 96.00 74 ARG A O 1
ATOM 600 N N . CYS A 1 75 ? -9.914 -9.446 12.379 1.00 96.12 75 CYS A N 1
ATOM 601 C CA . CYS A 1 75 ? -10.272 -10.441 13.378 1.00 96.12 75 CYS A CA 1
ATOM 602 C C . CYS A 1 75 ? -9.123 -10.731 14.347 1.00 96.12 75 CYS A C 1
ATOM 604 O O . CYS A 1 75 ? -7.947 -10.702 13.981 1.00 96.12 75 CYS A O 1
ATOM 606 N N . LYS A 1 76 ? -9.495 -10.993 15.602 1.00 94.06 76 LYS A N 1
ATOM 607 C CA . LYS A 1 76 ? -8.575 -11.433 16.649 1.00 94.06 76 LYS A CA 1
ATOM 608 C C . LYS A 1 76 ? -8.036 -12.842 16.387 1.00 94.06 76 LYS A C 1
ATOM 610 O O . LYS A 1 76 ? -6.926 -13.140 16.809 1.00 94.06 76 LYS A O 1
ATOM 615 N N . ASP A 1 77 ? -8.809 -13.681 15.699 1.00 94.94 77 ASP A N 1
ATOM 616 C CA . ASP A 1 77 ? -8.348 -14.982 15.223 1.00 94.94 77 ASP A CA 1
ATOM 617 C C . ASP A 1 77 ? -7.471 -14.808 13.979 1.00 94.94 77 ASP A C 1
ATOM 619 O O . ASP A 1 77 ? -7.914 -14.285 12.951 1.00 94.94 77 ASP A O 1
ATOM 623 N N . ASP A 1 78 ? -6.230 -15.287 14.066 1.00 91.62 78 ASP A N 1
ATOM 624 C CA . ASP A 1 78 ? -5.262 -15.196 12.982 1.00 91.62 78 ASP A CA 1
ATOM 625 C C . ASP A 1 78 ? -5.638 -16.021 11.745 1.00 91.62 78 ASP A C 1
ATOM 627 O O . ASP A 1 78 ? -5.188 -15.700 10.643 1.00 91.62 78 ASP A O 1
ATOM 631 N N . ARG A 1 79 ? -6.490 -17.041 11.903 1.00 94.31 79 ARG A N 1
ATOM 632 C CA . ARG A 1 79 ? -6.996 -17.881 10.805 1.00 94.31 79 ARG A CA 1
ATOM 633 C C . ARG A 1 79 ? -8.200 -17.259 10.095 1.00 94.31 79 ARG A C 1
ATOM 635 O O . ARG A 1 79 ? -8.589 -17.721 9.023 1.00 94.31 79 ARG A O 1
ATOM 642 N N . CYS A 1 80 ? -8.784 -16.205 10.663 1.00 95.25 80 CYS A N 1
ATOM 643 C CA . CYS A 1 80 ? -9.916 -15.497 10.089 1.00 95.25 80 CYS A CA 1
ATOM 644 C C . CYS A 1 80 ? -9.447 -14.272 9.286 1.00 95.25 80 CYS A C 1
ATOM 646 O O . CYS A 1 80 ? -8.732 -13.405 9.790 1.00 95.25 80 CYS A O 1
ATOM 648 N N . ASN A 1 81 ? -9.906 -14.162 8.038 1.00 91.69 81 ASN A N 1
ATOM 649 C CA . ASN A 1 81 ? -9.675 -12.992 7.178 1.00 91.69 81 ASN A CA 1
ATOM 650 C C . ASN A 1 81 ? -10.864 -12.005 7.176 1.00 91.69 81 ASN A C 1
ATOM 652 O O . ASN A 1 81 ? -10.999 -11.215 6.250 1.00 91.69 81 ASN A O 1
ATOM 656 N N . GLY A 1 82 ? -11.759 -12.097 8.166 1.00 94.44 82 GLY A N 1
ATOM 657 C CA . GLY A 1 82 ? -12.918 -11.213 8.273 1.00 94.44 82 GLY A CA 1
ATOM 658 C C . GLY A 1 82 ? -12.543 -9.791 8.698 1.00 94.44 82 GLY A C 1
ATOM 659 O O . GLY A 1 82 ? -11.518 -9.565 9.353 1.00 94.44 82 GLY A O 1
ATOM 660 N N . PHE A 1 83 ? -13.415 -8.842 8.359 1.00 94.38 83 PHE A N 1
ATOM 661 C CA . PHE A 1 83 ? -13.337 -7.449 8.793 1.00 94.38 83 PHE A CA 1
ATOM 662 C C . PHE A 1 83 ? -14.265 -7.186 9.982 1.00 94.38 83 PHE A C 1
ATOM 664 O O . PHE A 1 83 ? -15.194 -7.949 10.267 1.00 94.38 83 PHE A O 1
ATOM 671 N N . LEU A 1 84 ? -13.968 -6.113 10.711 1.00 95.62 84 LEU A N 1
ATOM 672 C CA . LEU A 1 84 ? -14.627 -5.770 11.965 1.00 95.62 84 LEU A CA 1
ATOM 673 C C . LEU A 1 84 ? -15.526 -4.553 11.796 1.00 95.62 84 LEU A C 1
ATOM 675 O O . LEU A 1 84 ? -15.083 -3.514 11.310 1.00 95.62 84 LEU A O 1
ATOM 679 N N . MET A 1 85 ? -16.758 -4.680 12.279 1.00 95.19 85 MET A N 1
ATOM 680 C CA . MET A 1 85 ? -17.714 -3.582 12.397 1.00 95.19 85 MET A CA 1
ATOM 681 C C . MET A 1 85 ? -17.936 -3.247 13.863 1.00 95.19 85 MET A C 1
ATOM 683 O O . MET A 1 85 ? -17.681 -4.066 14.740 1.00 95.19 85 MET A O 1
ATOM 687 N N . ARG A 1 86 ? -18.377 -2.024 14.134 1.00 93.19 86 ARG A N 1
ATOM 688 C CA . ARG A 1 86 ? -18.666 -1.560 15.491 1.00 93.19 86 ARG A CA 1
ATOM 689 C C . ARG A 1 86 ? -19.840 -2.341 16.087 1.00 93.19 86 ARG A C 1
ATOM 691 O O . ARG A 1 86 ? -20.822 -2.584 15.395 1.00 93.19 86 ARG A O 1
ATOM 698 N N . ASP A 1 87 ? -19.693 -2.728 17.347 1.00 90.81 87 ASP A N 1
ATOM 699 C CA . ASP A 1 87 ? -20.742 -3.373 18.138 1.00 90.81 87 ASP A CA 1
ATOM 700 C C . ASP A 1 87 ? -21.847 -2.377 18.548 1.00 90.81 87 ASP A C 1
ATOM 702 O O . ASP A 1 87 ? -21.557 -1.190 18.721 1.00 90.81 87 ASP A O 1
ATOM 706 N N . SER A 1 88 ? -23.087 -2.849 18.729 1.00 87.44 88 SER A N 1
ATOM 707 C CA . SER A 1 88 ? -24.237 -2.016 19.124 1.00 87.44 88 SER A CA 1
ATOM 708 C C . SER A 1 88 ? -24.048 -1.372 20.491 1.00 87.44 88 SER A C 1
ATOM 710 O O . SER A 1 88 ? -24.421 -0.216 20.682 1.00 87.44 88 SER A O 1
ATOM 712 N N . ASP A 1 89 ? -23.410 -2.093 21.412 1.00 87.94 89 ASP A N 1
ATOM 713 C CA . ASP A 1 89 ? -23.222 -1.653 22.795 1.00 87.94 89 ASP A CA 1
ATOM 714 C C . ASP A 1 89 ? -21.981 -0.769 22.946 1.00 87.94 89 ASP A C 1
ATOM 716 O O . ASP A 1 89 ? -21.586 -0.397 24.052 1.00 87.94 89 ASP A O 1
ATOM 720 N N . GLU A 1 90 ? -21.324 -0.432 21.829 1.00 84.88 90 GLU A N 1
ATOM 721 C CA . GLU A 1 90 ? -20.134 0.407 21.809 1.00 84.88 90 GLU A CA 1
ATOM 722 C C . GLU A 1 90 ? -19.006 -0.153 22.700 1.00 84.88 90 GLU A C 1
ATOM 724 O O . GLU A 1 90 ? -18.124 0.588 23.138 1.00 84.88 90 GLU A O 1
ATOM 729 N N . THR A 1 91 ? -18.977 -1.464 22.943 1.00 90.25 91 THR A N 1
ATOM 730 C CA . THR A 1 91 ? -17.946 -2.122 23.766 1.00 90.25 91 THR A CA 1
ATOM 731 C C . THR A 1 91 ? -16.710 -2.507 22.948 1.00 90.25 91 THR A C 1
ATOM 733 O O . THR A 1 91 ? -15.592 -2.638 23.458 1.00 90.25 91 THR A O 1
ATOM 736 N N . GLY A 1 92 ? -16.879 -2.654 21.634 1.00 94.88 92 GLY A N 1
ATOM 737 C CA . GLY A 1 92 ? -15.856 -3.220 20.771 1.00 94.88 92 GLY A CA 1
ATOM 738 C C . GLY A 1 92 ? -16.243 -3.251 19.304 1.00 94.88 92 GLY A C 1
ATOM 739 O O . GLY A 1 92 ? -16.973 -2.398 18.792 1.00 94.88 92 GLY A O 1
ATOM 740 N N . PHE A 1 93 ? -15.690 -4.252 18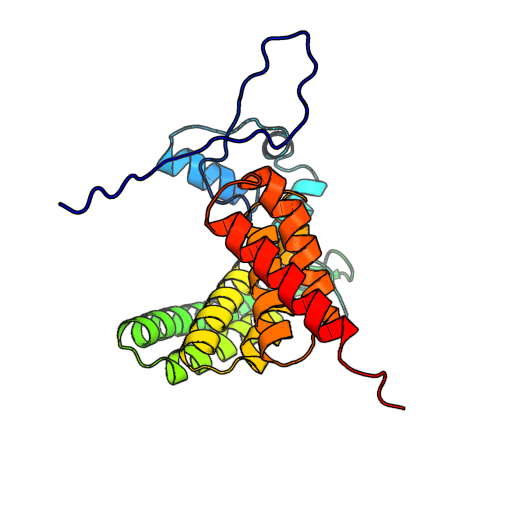.633 1.00 96.62 93 PHE A N 1
ATOM 741 C CA . PHE A 1 93 ? -15.876 -4.507 17.221 1.00 96.62 93 PHE A CA 1
ATOM 742 C C . PHE A 1 93 ? -16.093 -6.000 16.979 1.00 96.62 93 PHE A C 1
ATOM 744 O O . PHE A 1 93 ? -15.307 -6.822 17.449 1.00 96.62 93 PHE A O 1
ATOM 751 N N . ILE A 1 94 ? -17.125 -6.348 16.219 1.00 96.88 94 ILE A N 1
ATOM 752 C CA . ILE A 1 94 ? -17.515 -7.726 15.926 1.00 96.88 94 ILE A CA 1
ATOM 753 C C . ILE A 1 94 ? -17.031 -8.107 14.530 1.00 96.88 94 ILE A C 1
ATOM 755 O O . ILE A 1 94 ? -17.252 -7.390 13.547 1.00 96.88 94 ILE A O 1
ATOM 759 N N . CYS A 1 95 ? -16.376 -9.262 14.434 1.00 97.12 95 CYS A N 1
ATOM 760 C CA . CYS A 1 95 ? -15.986 -9.844 13.159 1.00 97.12 95 CYS A CA 1
ATOM 761 C C . CYS A 1 95 ? -17.214 -10.273 12.354 1.00 97.12 95 CYS A C 1
ATOM 763 O O . CYS A 1 95 ? -17.964 -11.145 12.786 1.00 97.12 95 CYS A O 1
ATOM 765 N N . GLN A 1 96 ? -17.356 -9.746 11.140 1.00 95.88 96 GLN A N 1
ATOM 766 C CA . GLN A 1 96 ? -18.493 -10.047 10.262 1.00 95.88 96 GLN A CA 1
ATOM 767 C C . GLN A 1 96 ? -18.429 -11.444 9.622 1.00 95.88 96 GLN A C 1
ATOM 769 O O . GLN A 1 96 ? -19.352 -11.847 8.925 1.00 95.88 96 GLN A O 1
ATOM 774 N N . ARG A 1 97 ? -17.347 -12.201 9.864 1.00 95.94 97 ARG A N 1
ATOM 775 C CA . ARG A 1 97 ? -17.183 -13.577 9.366 1.00 95.94 97 ARG A CA 1
ATOM 776 C C . ARG A 1 97 ? -17.390 -14.651 10.435 1.00 95.94 97 ARG A C 1
ATOM 778 O O . ARG A 1 97 ? -17.980 -15.680 10.138 1.00 95.94 97 ARG A O 1
ATOM 785 N N . CYS A 1 98 ? -16.860 -14.457 11.643 1.00 97.06 98 CYS A N 1
ATOM 786 C CA . CYS A 1 98 ? -16.891 -15.474 12.706 1.00 97.06 98 CYS A CA 1
ATOM 787 C C . CYS A 1 98 ? -17.551 -15.009 14.012 1.00 97.06 98 CYS A C 1
ATOM 789 O O . CYS A 1 98 ? -17.570 -15.767 14.974 1.00 97.06 98 CYS A O 1
ATOM 791 N N . GLY A 1 99 ? -18.041 -13.767 14.086 1.00 95.81 99 GLY A N 1
ATOM 792 C CA . GLY A 1 99 ? -18.730 -13.239 15.267 1.00 95.81 99 GLY A CA 1
ATOM 793 C C . GLY A 1 99 ? -17.832 -12.901 16.463 1.00 95.81 99 GLY A C 1
ATOM 794 O O . GLY A 1 99 ? -18.327 -12.400 17.466 1.00 95.81 99 GLY A O 1
ATOM 795 N N . LEU A 1 100 ? -16.514 -13.127 16.385 1.00 96.50 100 LEU A N 1
ATOM 796 C CA . LEU A 1 100 ? -15.601 -12.805 17.485 1.00 96.50 100 LEU A CA 1
ATOM 797 C C . LEU A 1 100 ? -15.568 -11.299 17.783 1.00 96.50 100 LEU A C 1
ATOM 799 O O . LEU A 1 100 ? -15.329 -10.486 16.884 1.00 96.50 100 LEU A O 1
ATOM 803 N N . LEU A 1 101 ? -15.729 -10.958 19.064 1.00 96.19 101 LEU A N 1
ATOM 804 C CA . LEU A 1 101 ? -15.606 -9.601 19.588 1.00 96.19 101 LEU A CA 1
ATOM 805 C C . LEU A 1 101 ? -14.138 -9.239 19.846 1.00 96.19 101 LEU A C 1
ATOM 807 O O . LEU A 1 101 ? -13.375 -9.987 20.464 1.00 96.19 101 LEU A O 1
ATOM 811 N N . ARG A 1 102 ? -13.760 -8.034 19.428 1.00 96.00 102 ARG A N 1
ATOM 812 C CA . ARG A 1 102 ? -12.505 -7.374 19.777 1.00 96.00 102 ARG A CA 1
ATOM 813 C C . ARG A 1 102 ? -12.805 -6.099 20.557 1.00 96.00 102 ARG A C 1
ATOM 815 O O . ARG A 1 102 ? -13.462 -5.205 20.034 1.00 96.00 102 ARG A O 1
ATOM 822 N N . THR A 1 103 ? -12.328 -6.002 21.794 1.00 96.56 103 THR A N 1
ATOM 823 C CA . THR A 1 103 ? -12.684 -4.887 22.687 1.00 96.56 103 THR A CA 1
ATOM 824 C C . THR A 1 103 ? -12.021 -3.572 22.274 1.00 96.56 103 THR A C 1
ATOM 826 O O . THR A 1 103 ? -10.935 -3.557 21.675 1.00 96.56 103 THR A O 1
ATOM 829 N N . LYS A 1 104 ? -12.657 -2.445 22.619 1.00 95.88 104 LYS A N 1
ATOM 830 C CA . LYS A 1 104 ? -12.096 -1.107 22.374 1.00 95.88 104 LYS A CA 1
ATOM 831 C C . LYS A 1 104 ? -10.777 -0.894 23.110 1.00 95.88 104 LYS A C 1
ATOM 833 O O . LYS A 1 104 ? -9.878 -0.264 22.557 1.00 95.88 104 LYS A O 1
ATOM 838 N N . GLU A 1 105 ? -10.623 -1.437 24.312 1.00 95.94 105 GLU A N 1
ATOM 839 C CA . GLU A 1 105 ? -9.412 -1.317 25.129 1.00 95.94 105 GLU A CA 1
ATOM 840 C C . GLU A 1 105 ? -8.221 -2.000 24.451 1.00 95.94 105 GLU A C 1
ATOM 842 O O . GLU A 1 105 ? -7.131 -1.425 24.390 1.00 95.94 105 GLU A O 1
ATOM 847 N N . GLU A 1 106 ? -8.430 -3.196 23.886 1.00 95.50 106 GLU A N 1
ATOM 848 C CA . GLU A 1 106 ? -7.395 -3.932 23.155 1.00 95.50 106 GLU A CA 1
ATOM 849 C C . GLU A 1 106 ? -6.933 -3.140 21.924 1.00 95.50 106 GLU A C 1
ATOM 851 O O . GLU A 1 106 ? -5.733 -2.933 21.719 1.00 95.50 106 GLU A O 1
ATOM 856 N N . VAL A 1 107 ? -7.891 -2.643 21.136 1.00 96.44 107 VAL A N 1
ATOM 857 C CA . VAL A 1 107 ? -7.634 -1.801 19.961 1.00 96.44 107 VAL A CA 1
ATOM 858 C C . VAL A 1 107 ? -6.885 -0.526 20.351 1.00 96.44 107 VAL A C 1
ATOM 860 O O . VAL A 1 107 ? -5.854 -0.207 19.757 1.00 96.44 107 VAL A O 1
ATOM 863 N N . LYS A 1 108 ? -7.363 0.186 21.379 1.00 96.94 108 LYS A N 1
ATOM 864 C CA . LYS A 1 108 ? -6.788 1.449 21.858 1.00 96.94 108 LYS A CA 1
ATOM 865 C C . LYS A 1 108 ? -5.356 1.267 22.348 1.00 96.94 108 LYS A C 1
ATOM 867 O O . LYS A 1 108 ? -4.504 2.100 22.045 1.00 96.94 108 LYS A O 1
ATOM 872 N N . LYS A 1 109 ? -5.066 0.173 23.059 1.00 97.50 109 LYS A N 1
ATOM 873 C CA . LYS A 1 109 ? -3.714 -0.143 23.536 1.00 97.50 109 LYS A CA 1
ATOM 874 C C . LYS A 1 109 ? -2.728 -0.267 22.373 1.00 97.50 109 LYS A C 1
ATOM 876 O O . LYS A 1 109 ? -1.710 0.420 22.371 1.00 97.50 109 LYS A O 1
ATOM 881 N N . ILE A 1 110 ? -3.054 -1.083 21.368 1.00 97.31 110 ILE A N 1
ATOM 882 C CA . ILE A 1 110 ? -2.172 -1.306 20.213 1.00 97.31 110 ILE A CA 1
ATOM 883 C C . ILE A 1 110 ? -2.051 -0.030 19.366 1.00 97.31 110 ILE A C 1
ATOM 885 O O . ILE A 1 110 ? -0.952 0.335 18.951 1.00 97.31 110 ILE A O 1
ATOM 889 N N . ALA A 1 111 ? -3.157 0.683 19.139 1.00 97.00 111 ALA A N 1
ATOM 890 C CA . ALA A 1 111 ? -3.157 1.926 18.369 1.00 97.00 111 ALA A CA 1
ATOM 891 C C . ALA A 1 111 ? -2.277 3.015 19.011 1.00 97.00 111 ALA A C 1
ATOM 893 O O . ALA A 1 111 ? -1.526 3.698 18.311 1.00 97.00 111 ALA A O 1
ATOM 894 N N . ASN A 1 112 ? -2.318 3.150 20.339 1.00 96.88 112 ASN A N 1
ATOM 895 C CA . ASN A 1 112 ? -1.470 4.094 21.068 1.00 96.88 112 ASN A CA 1
ATOM 896 C C . ASN A 1 112 ? 0.017 3.730 20.971 1.00 96.88 112 ASN A C 1
ATOM 898 O O . ASN A 1 112 ? 0.854 4.617 20.812 1.00 96.88 112 ASN A O 1
ATOM 902 N N . GLU A 1 113 ? 0.348 2.439 21.021 1.00 97.38 113 GLU A N 1
ATOM 903 C CA . GLU A 1 113 ? 1.723 1.960 20.856 1.00 97.38 113 GLU A CA 1
ATOM 904 C C . GLU A 1 113 ? 2.254 2.245 19.439 1.00 97.38 113 GLU A C 1
ATOM 906 O O . GLU A 1 113 ? 3.352 2.783 19.281 1.00 97.38 113 GLU A O 1
ATOM 911 N N . ILE A 1 114 ? 1.440 1.990 18.404 1.00 97.56 114 ILE A N 1
ATOM 912 C CA . ILE A 1 114 ? 1.751 2.353 17.010 1.00 97.56 114 ILE A CA 1
ATOM 913 C C . ILE A 1 114 ? 2.009 3.858 16.888 1.00 97.56 114 ILE A C 1
ATOM 915 O O . ILE A 1 114 ? 2.999 4.263 16.272 1.00 97.56 114 ILE A O 1
ATOM 919 N N . LYS A 1 115 ? 1.144 4.693 17.478 1.00 96.06 115 LYS A N 1
ATOM 920 C CA . LYS A 1 115 ? 1.288 6.154 17.442 1.00 96.06 115 LYS A CA 1
ATOM 921 C C . LYS A 1 115 ? 2.599 6.602 18.092 1.00 96.06 115 LYS A C 1
ATOM 923 O O . LYS A 1 115 ? 3.375 7.308 17.455 1.00 96.06 115 LYS A O 1
ATOM 928 N N . ALA A 1 116 ? 2.892 6.123 19.301 1.00 95.12 116 ALA A N 1
ATOM 929 C CA . ALA A 1 116 ? 4.116 6.472 20.023 1.00 95.12 116 ALA A CA 1
ATOM 930 C C . ALA A 1 116 ? 5.393 6.071 19.262 1.00 95.12 116 ALA A C 1
ATOM 932 O O . ALA A 1 116 ? 6.386 6.801 19.273 1.00 95.12 116 ALA A O 1
ATOM 933 N N . MET A 1 117 ? 5.385 4.920 18.581 1.00 95.94 117 MET A N 1
ATOM 934 C CA . MET A 1 117 ? 6.506 4.504 17.733 1.00 95.94 117 MET A CA 1
ATOM 935 C C . MET A 1 117 ? 6.603 5.314 16.439 1.00 95.94 117 MET A C 1
ATOM 937 O O . MET A 1 117 ? 7.711 5.587 15.983 1.00 95.94 117 MET A O 1
ATOM 941 N N . SER A 1 118 ? 5.475 5.721 15.856 1.00 93.62 118 SER A N 1
ATOM 942 C CA . SER A 1 118 ? 5.454 6.490 14.605 1.00 93.62 118 SER A CA 1
ATOM 943 C C . SER A 1 118 ? 6.170 7.831 14.756 1.00 93.62 118 SER A C 1
ATOM 945 O O . SER A 1 118 ? 6.981 8.191 13.902 1.00 93.62 118 SER A O 1
ATOM 947 N N . ASP A 1 119 ? 5.962 8.520 15.880 1.00 91.00 119 ASP A N 1
ATOM 948 C CA . ASP A 1 119 ? 6.640 9.786 16.178 1.00 91.00 119 ASP A CA 1
ATOM 949 C C . ASP A 1 119 ? 8.164 9.605 16.295 1.00 91.00 119 ASP A C 1
ATOM 951 O O . ASP A 1 119 ? 8.942 10.426 15.802 1.00 91.00 119 ASP A O 1
ATOM 955 N N . LYS A 1 120 ? 8.612 8.494 16.897 1.00 91.94 120 LYS A N 1
ATOM 956 C CA . LYS A 1 120 ? 10.038 8.134 16.980 1.00 91.94 120 LYS A CA 1
ATOM 957 C C . LYS A 1 120 ? 10.614 7.786 15.605 1.00 91.94 120 LYS A C 1
ATOM 959 O O . LYS A 1 120 ? 11.705 8.241 15.268 1.00 91.94 120 LYS A O 1
ATOM 964 N N . ALA A 1 121 ? 9.872 7.034 14.791 1.00 91.69 121 ALA A N 1
ATOM 965 C CA . ALA A 1 121 ? 10.295 6.632 13.451 1.00 91.69 121 ALA A CA 1
ATOM 966 C C . ALA A 1 121 ? 10.503 7.838 12.523 1.00 91.69 121 ALA A C 1
ATOM 968 O O . ALA A 1 121 ? 11.455 7.864 11.739 1.00 91.69 121 ALA A O 1
ATOM 969 N N . LEU A 1 122 ? 9.632 8.849 12.620 1.00 89.75 122 LEU A N 1
ATOM 970 C CA . LEU A 1 122 ? 9.768 10.093 11.863 1.00 89.75 122 LEU A CA 1
ATOM 971 C C . LEU A 1 122 ? 11.055 10.834 12.242 1.00 89.75 122 LEU A C 1
ATOM 973 O O . LEU A 1 122 ? 11.824 11.186 11.348 1.00 89.75 122 LEU A O 1
ATOM 977 N N . LYS A 1 123 ? 11.341 10.974 13.543 1.00 90.12 123 LYS A N 1
ATOM 978 C CA . LYS A 1 123 ? 12.577 11.604 14.036 1.00 90.12 123 LYS A CA 1
ATOM 979 C C . LYS A 1 123 ? 13.834 10.878 13.542 1.00 90.12 123 LYS A C 1
ATOM 981 O O . LYS A 1 123 ? 14.707 11.524 12.967 1.00 90.12 123 LYS A O 1
ATOM 986 N N . ALA A 1 124 ? 13.880 9.549 13.670 1.00 89.31 124 ALA A N 1
ATOM 987 C CA . ALA A 1 124 ? 14.995 8.722 13.188 1.00 89.31 124 ALA A CA 1
ATOM 988 C C . ALA A 1 124 ? 15.193 8.816 11.660 1.00 89.31 124 ALA A C 1
ATOM 990 O O . ALA A 1 124 ? 16.307 8.793 11.139 1.00 89.31 124 ALA A O 1
ATOM 991 N N . THR A 1 125 ? 14.096 8.965 10.909 1.00 84.44 125 THR A N 1
ATOM 992 C CA . THR A 1 125 ? 14.163 9.148 9.451 1.00 84.44 125 THR A CA 1
ATOM 993 C C . THR A 1 125 ? 14.788 10.497 9.088 1.00 84.44 125 THR A C 1
ATOM 995 O O . THR A 1 125 ? 15.572 10.567 8.143 1.00 84.44 125 THR A O 1
ATOM 998 N N . THR A 1 126 ? 14.461 11.561 9.828 1.00 85.31 126 THR A N 1
ATOM 999 C CA . THR A 1 126 ? 14.997 12.910 9.586 1.00 85.31 126 THR A CA 1
ATOM 1000 C C . THR A 1 126 ? 16.441 13.088 10.048 1.00 85.31 126 THR A C 1
ATOM 1002 O O . THR A 1 126 ? 17.174 13.847 9.426 1.00 85.31 126 THR A O 1
ATOM 1005 N N . SER A 1 127 ? 16.876 12.369 11.087 1.00 83.75 127 SER A N 1
ATOM 1006 C CA . SER A 1 127 ? 18.256 12.410 11.596 1.00 83.75 127 SER A CA 1
ATOM 1007 C C . SER A 1 127 ? 19.241 11.558 10.786 1.00 83.75 127 SER A C 1
ATOM 1009 O O . SER A 1 127 ? 20.434 11.561 11.075 1.00 83.75 127 SER A O 1
ATOM 1011 N N . GLY A 1 128 ? 18.766 10.807 9.786 1.00 81.69 128 GLY A N 1
ATOM 1012 C CA . GLY A 1 128 ? 19.602 9.938 8.955 1.00 81.69 128 GLY A CA 1
ATOM 1013 C C . GLY A 1 128 ? 19.945 8.583 9.584 1.00 81.69 128 GLY A C 1
ATOM 1014 O O . GLY A 1 128 ? 20.674 7.803 8.968 1.00 81.69 128 GLY A O 1
ATOM 1015 N N . THR A 1 129 ? 19.386 8.237 10.753 1.00 89.31 129 THR A N 1
ATOM 1016 C CA . THR A 1 129 ? 19.578 6.926 11.400 1.00 89.31 129 THR A CA 1
ATOM 1017 C C . THR A 1 129 ? 18.699 5.849 10.745 1.00 89.31 129 THR A C 1
ATOM 1019 O O . THR A 1 129 ? 17.799 5.263 11.347 1.00 89.31 129 THR A O 1
ATOM 1022 N N . HIS A 1 130 ? 18.958 5.553 9.464 1.00 91.88 130 HIS A N 1
ATOM 1023 C CA . HIS A 1 130 ? 18.111 4.672 8.647 1.00 91.88 130 HIS A CA 1
ATOM 1024 C C . HIS A 1 130 ? 17.900 3.274 9.254 1.00 91.88 130 HIS A C 1
ATOM 1026 O O . HIS A 1 130 ? 16.791 2.751 9.186 1.00 91.88 130 HIS A O 1
ATOM 1032 N N . GLN A 1 131 ? 18.921 2.669 9.871 1.00 94.06 131 GLN A N 1
ATOM 1033 C CA . GLN A 1 131 ? 18.810 1.325 10.455 1.00 94.06 131 GLN A CA 1
ATOM 1034 C C . GLN A 1 131 ? 17.889 1.282 11.686 1.00 94.06 131 GLN A C 1
ATOM 1036 O O . GLN A 1 131 ? 17.122 0.332 11.875 1.00 94.06 131 GLN A O 1
ATOM 1041 N N . GLU A 1 132 ? 17.932 2.332 12.502 1.00 94.31 132 GLU A N 1
ATOM 1042 C CA . GLU A 1 132 ? 17.027 2.513 13.633 1.00 94.31 132 GLU A CA 1
ATOM 1043 C C . GLU A 1 132 ? 15.595 2.724 13.129 1.00 94.31 132 GLU A C 1
ATOM 1045 O O . GLU A 1 132 ? 14.683 2.011 13.546 1.00 94.31 132 GLU A O 1
ATOM 1050 N N . ALA A 1 133 ? 15.405 3.613 12.146 1.00 96.12 133 ALA A N 1
ATOM 1051 C CA . ALA A 1 133 ? 14.103 3.851 11.528 1.00 96.12 133 ALA A CA 1
ATOM 1052 C C . ALA A 1 133 ? 13.499 2.561 10.941 1.00 96.12 133 ALA A C 1
ATOM 1054 O O . ALA A 1 133 ? 12.320 2.282 11.158 1.00 96.12 133 ALA A O 1
ATOM 1055 N N . ILE A 1 134 ? 14.300 1.736 10.253 1.00 97.44 134 ILE A N 1
ATOM 1056 C CA . ILE A 1 134 ? 13.871 0.425 9.736 1.00 97.44 134 ILE A CA 1
ATOM 1057 C C . ILE A 1 134 ? 13.400 -0.479 10.877 1.00 97.44 134 ILE A C 1
ATOM 1059 O O . ILE A 1 134 ? 12.346 -1.105 10.764 1.00 97.44 134 ILE A O 1
ATOM 1063 N N . SER A 1 135 ? 14.160 -0.550 11.971 1.00 97.06 135 SER A N 1
ATOM 1064 C CA . SER A 1 135 ? 13.803 -1.365 13.137 1.00 97.06 135 SER A CA 1
ATOM 1065 C C . SER A 1 135 ? 12.469 -0.918 13.738 1.00 97.06 135 SER A C 1
ATOM 1067 O O . SER A 1 135 ? 11.591 -1.750 13.963 1.00 97.06 135 SER A O 1
ATOM 1069 N N . ILE A 1 136 ? 12.266 0.392 13.905 1.00 97.69 136 ILE A N 1
ATOM 1070 C CA . ILE A 1 136 ? 11.010 0.941 14.431 1.00 97.69 136 ILE A CA 1
ATOM 1071 C C . ILE A 1 136 ? 9.843 0.653 13.475 1.00 97.69 136 ILE A C 1
ATOM 1073 O O . ILE A 1 136 ? 8.798 0.179 13.918 1.00 97.69 136 ILE A O 1
ATOM 1077 N N . TYR A 1 137 ? 10.002 0.866 12.165 1.00 98.19 137 TYR A N 1
ATOM 1078 C CA . TYR A 1 137 ? 8.929 0.589 11.204 1.00 98.19 137 TYR A CA 1
ATOM 1079 C C . TYR A 1 137 ? 8.570 -0.899 11.115 1.00 98.19 137 TYR A C 1
ATOM 1081 O O . TYR A 1 137 ? 7.394 -1.214 10.963 1.00 98.19 137 TYR A O 1
ATOM 1089 N N . LYS A 1 138 ? 9.527 -1.822 11.280 1.00 98.25 138 LYS A N 1
ATOM 1090 C CA . LYS A 1 138 ? 9.227 -3.263 11.390 1.00 98.25 138 LYS A CA 1
ATOM 1091 C C . LYS A 1 138 ? 8.400 -3.584 12.639 1.00 98.25 138 LYS A C 1
ATOM 1093 O O . LYS A 1 138 ? 7.496 -4.416 12.583 1.00 98.25 138 LYS A O 1
ATOM 1098 N N . MET A 1 139 ? 8.669 -2.911 13.760 1.00 98.00 139 MET A N 1
ATOM 1099 C CA . MET A 1 139 ? 7.860 -3.058 14.975 1.00 98.00 139 MET A CA 1
ATOM 1100 C C . MET A 1 139 ? 6.448 -2.492 14.791 1.00 98.00 139 MET A C 1
ATOM 1102 O O . MET A 1 139 ? 5.476 -3.150 15.167 1.00 98.00 139 MET A O 1
ATOM 1106 N N . ILE A 1 140 ? 6.320 -1.327 14.147 1.00 98.38 140 ILE A N 1
ATOM 1107 C CA . ILE A 1 140 ? 5.022 -0.748 13.769 1.00 98.38 140 ILE A CA 1
ATOM 1108 C C . ILE A 1 140 ? 4.248 -1.717 12.873 1.00 98.38 140 ILE A C 1
ATOM 1110 O O . ILE A 1 140 ? 3.089 -2.011 13.157 1.00 98.38 140 ILE A O 1
ATOM 1114 N N . GLU A 1 141 ? 4.885 -2.260 11.836 1.00 98.19 141 GLU A N 1
ATOM 1115 C CA . GLU A 1 141 ? 4.252 -3.203 10.916 1.00 98.19 141 GLU A CA 1
ATOM 1116 C C . GLU A 1 141 ? 3.748 -4.457 11.650 1.00 98.19 141 GLU A C 1
ATOM 1118 O O . GLU A 1 141 ? 2.618 -4.894 11.429 1.00 98.19 141 GLU A O 1
ATOM 1123 N N . LYS A 1 142 ? 4.536 -5.011 12.584 1.00 97.75 142 LYS A N 1
ATOM 1124 C CA . LYS A 1 142 ? 4.122 -6.157 13.409 1.00 97.75 142 LYS A CA 1
ATOM 1125 C C . LYS A 1 142 ? 2.852 -5.857 14.209 1.00 97.75 142 LYS A C 1
ATOM 1127 O O . LYS A 1 142 ? 1.974 -6.715 14.304 1.00 97.75 142 LYS A O 1
ATOM 1132 N N . LEU A 1 143 ? 2.730 -4.657 14.774 1.00 98.00 143 LEU A N 1
ATOM 1133 C CA . LEU A 1 143 ? 1.510 -4.239 15.469 1.00 98.00 143 LEU A CA 1
ATOM 1134 C C . LEU A 1 143 ? 0.347 -4.013 14.499 1.00 98.00 143 LEU A C 1
ATOM 1136 O O . LEU A 1 143 ? -0.760 -4.483 14.758 1.00 98.00 143 LEU A O 1
ATOM 1140 N N . GLN A 1 144 ? 0.593 -3.366 13.359 1.00 97.81 144 GLN A N 1
ATOM 1141 C CA . GLN A 1 144 ? -0.420 -3.151 12.324 1.00 97.81 144 GLN A CA 1
ATOM 1142 C C . GLN A 1 144 ? -0.967 -4.476 11.784 1.00 97.81 144 GLN A C 1
ATOM 1144 O O . GLN A 1 144 ? -2.174 -4.606 11.642 1.00 97.81 144 GLN A O 1
ATOM 1149 N N . ARG A 1 145 ? -0.134 -5.503 11.585 1.00 96.31 145 ARG A N 1
ATOM 1150 C CA . ARG A 1 145 ? -0.578 -6.851 11.178 1.00 96.31 145 ARG A CA 1
ATOM 1151 C C . ARG A 1 145 ? -1.432 -7.567 12.221 1.00 96.31 145 ARG A C 1
ATOM 1153 O O . ARG A 1 145 ? -2.188 -8.467 11.868 1.00 96.31 145 ARG A O 1
ATOM 1160 N N . ARG A 1 146 ? -1.314 -7.206 13.501 1.00 95.81 146 ARG A N 1
ATOM 1161 C CA . ARG A 1 146 ? -2.172 -7.736 14.578 1.00 95.81 146 ARG A CA 1
ATOM 1162 C C . ARG A 1 146 ? -3.496 -6.984 14.686 1.00 95.81 146 ARG A C 1
ATOM 1164 O O . ARG A 1 146 ? -4.480 -7.558 15.155 1.00 95.81 146 ARG A O 1
ATOM 1171 N N . LEU A 1 147 ? -3.507 -5.710 14.298 1.00 96.62 147 LEU A N 1
ATOM 1172 C CA . LEU A 1 147 ? -4.621 -4.792 14.519 1.00 96.62 147 LEU A CA 1
ATOM 1173 C C . LEU A 1 147 ? -5.496 -4.587 13.277 1.00 96.62 147 LEU A C 1
ATOM 1175 O O . LEU A 1 147 ? -6.718 -4.643 13.369 1.00 96.62 147 LEU A O 1
ATOM 1179 N N . CYS A 1 148 ? -4.882 -4.348 12.126 1.00 96.00 148 CYS A N 1
ATOM 1180 C CA . CYS A 1 148 ? -5.532 -3.924 10.893 1.00 96.00 148 CYS A CA 1
ATOM 1181 C C . CYS A 1 148 ? -5.688 -5.078 9.901 1.00 96.00 148 CYS A C 1
ATOM 1183 O O . CYS A 1 148 ? -4.931 -6.048 9.931 1.00 96.00 148 CYS A O 1
ATOM 1185 N N . HIS A 1 149 ? -6.645 -4.947 8.984 1.00 94.44 149 HIS A N 1
ATOM 1186 C CA . HIS A 1 149 ? -6.801 -5.885 7.873 1.00 94.44 149 HIS A CA 1
ATOM 1187 C C . HIS A 1 149 ? -5.536 -5.928 6.983 1.00 94.44 149 HIS A C 1
ATOM 1189 O O . HIS A 1 149 ? -4.874 -4.897 6.832 1.00 94.44 149 HIS A O 1
ATOM 1195 N N . PRO A 1 150 ? -5.189 -7.072 6.354 1.00 92.94 150 PRO A N 1
ATOM 1196 C CA . PRO A 1 150 ? -4.036 -7.171 5.448 1.00 92.94 150 PRO A CA 1
ATOM 1197 C C . PRO A 1 150 ? -3.997 -6.142 4.305 1.00 92.94 150 PRO A C 1
ATOM 1199 O O . PRO A 1 150 ? -2.915 -5.784 3.851 1.00 92.94 150 PRO A O 1
ATOM 1202 N N . PHE A 1 151 ? -5.158 -5.635 3.875 1.00 94.88 151 PHE A N 1
ATOM 1203 C CA . PHE A 1 151 ? -5.288 -4.585 2.850 1.00 94.88 151 PHE A CA 1
ATOM 1204 C C . PHE A 1 151 ? -5.364 -3.157 3.419 1.00 94.88 151 PHE A C 1
ATOM 1206 O O . PHE A 1 151 ? -5.733 -2.226 2.708 1.00 94.88 151 PHE A O 1
ATOM 1213 N N . SER A 1 152 ? -5.024 -2.971 4.695 1.00 96.12 152 SER A N 1
ATOM 1214 C CA . SER A 1 152 ? -5.066 -1.666 5.353 1.00 96.12 152 SER A CA 1
ATOM 1215 C C . SER A 1 152 ? -4.135 -0.654 4.690 1.00 96.12 152 SER A C 1
ATOM 1217 O O . SER A 1 152 ? -2.952 -0.925 4.457 1.00 96.12 152 SER A O 1
ATOM 1219 N N . ILE A 1 153 ? -4.644 0.558 4.474 1.00 95.94 153 ILE A N 1
ATOM 1220 C CA . ILE A 1 153 ? -3.876 1.665 3.889 1.00 95.94 153 ILE A CA 1
ATOM 1221 C C . ILE A 1 153 ? -2.728 2.078 4.818 1.00 95.94 153 ILE A C 1
ATOM 1223 O O . ILE A 1 153 ? -1.614 2.352 4.375 1.00 95.94 153 ILE A O 1
ATOM 1227 N N . SER A 1 154 ? -2.960 2.065 6.131 1.00 95.75 154 SER A N 1
ATOM 1228 C CA . SER A 1 154 ? -1.903 2.385 7.098 1.00 95.75 154 SER A CA 1
ATOM 1229 C C . SER A 1 154 ? -0.757 1.364 7.071 1.00 95.75 154 SER A C 1
ATOM 1231 O O . SER A 1 154 ? 0.398 1.733 7.293 1.00 95.75 154 SER A O 1
ATOM 1233 N N . LEU A 1 155 ? -1.057 0.091 6.780 1.00 97.19 155 LEU A N 1
ATOM 1234 C CA . LEU A 1 155 ? -0.062 -0.975 6.693 1.00 97.19 155 LEU A CA 1
ATOM 1235 C C . LEU A 1 155 ? 0.800 -0.813 5.436 1.00 97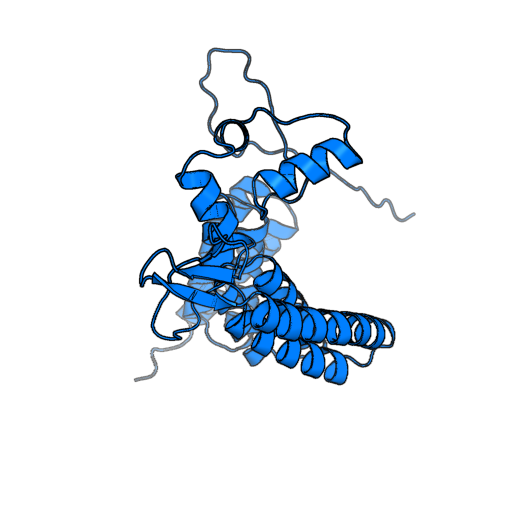.19 155 LEU A C 1
ATOM 1237 O O . LEU A 1 155 ? 2.028 -0.806 5.542 1.00 97.19 155 LEU A O 1
ATOM 1241 N N . ILE A 1 156 ? 0.179 -0.612 4.269 1.00 96.81 156 ILE A N 1
ATOM 1242 C CA . ILE A 1 156 ? 0.926 -0.404 3.020 1.00 96.81 156 ILE A CA 1
ATOM 1243 C C . ILE A 1 156 ? 1.792 0.863 3.082 1.00 96.81 156 ILE A C 1
ATOM 1245 O O . ILE A 1 156 ? 2.947 0.825 2.671 1.00 96.81 156 ILE A O 1
ATOM 1249 N N . GLN A 1 157 ? 1.322 1.948 3.708 1.00 95.88 157 GLN A N 1
ATOM 1250 C CA . GLN A 1 157 ? 2.125 3.162 3.909 1.00 95.88 157 GLN A CA 1
ATOM 1251 C C . GLN A 1 157 ? 3.384 2.910 4.758 1.00 95.88 157 GLN A C 1
ATOM 1253 O O . GLN A 1 157 ? 4.455 3.452 4.469 1.00 95.88 157 GLN A O 1
ATOM 1258 N N . THR A 1 158 ? 3.291 2.085 5.805 1.00 97.75 158 THR A N 1
ATOM 1259 C CA . THR A 1 158 ? 4.467 1.651 6.582 1.00 97.75 158 THR A CA 1
ATOM 1260 C C . THR A 1 158 ? 5.417 0.812 5.727 1.00 97.75 158 THR A C 1
ATOM 1262 O O . THR A 1 158 ? 6.630 1.027 5.753 1.00 97.75 158 THR A O 1
ATOM 1265 N N . GLN A 1 159 ? 4.880 -0.113 4.930 1.00 98.00 159 GLN A N 1
ATOM 1266 C CA . GLN A 1 159 ? 5.664 -0.982 4.049 1.00 98.00 159 GLN A CA 1
ATOM 1267 C C . GLN A 1 159 ? 6.379 -0.191 2.947 1.00 98.00 159 GLN A C 1
ATOM 1269 O O . GLN A 1 159 ? 7.547 -0.444 2.676 1.00 98.00 159 GLN A O 1
ATOM 1274 N N . GLU A 1 160 ? 5.753 0.834 2.375 1.00 96.62 160 GLU A N 1
ATOM 1275 C CA . GLU A 1 160 ? 6.388 1.744 1.415 1.00 96.62 160 GLU A CA 1
ATOM 1276 C C . GLU A 1 160 ? 7.563 2.515 2.022 1.00 96.62 160 GLU A C 1
ATOM 1278 O O . GLU A 1 160 ? 8.605 2.689 1.381 1.00 96.62 160 GLU A O 1
ATOM 1283 N N . LYS A 1 161 ? 7.426 2.969 3.274 1.00 96.69 161 LYS A N 1
ATOM 1284 C CA . LYS A 1 161 ? 8.533 3.596 4.007 1.00 96.69 161 LYS A CA 1
ATOM 1285 C C . LYS A 1 161 ? 9.669 2.598 4.229 1.00 96.69 161 LYS A C 1
ATOM 1287 O O . LYS A 1 161 ? 10.827 2.956 4.016 1.00 96.69 161 LYS A O 1
ATOM 1292 N N . LEU A 1 162 ? 9.348 1.352 4.586 1.00 98.12 162 LEU A N 1
ATOM 1293 C CA . LEU A 1 162 ? 10.330 0.272 4.711 1.00 98.12 162 LEU A CA 1
ATOM 1294 C C . LEU A 1 162 ? 11.042 -0.003 3.387 1.00 98.12 162 LEU A C 1
ATOM 1296 O O . LEU A 1 162 ? 12.267 -0.021 3.383 1.00 98.12 162 LEU A O 1
ATOM 1300 N N . ILE A 1 163 ? 10.322 -0.132 2.269 1.00 98.12 163 ILE A N 1
ATOM 1301 C CA . ILE A 1 163 ? 10.907 -0.314 0.929 1.00 98.12 163 ILE A CA 1
ATOM 1302 C C . ILE A 1 163 ? 11.921 0.800 0.643 1.00 98.12 163 ILE A C 1
ATOM 1304 O O . ILE A 1 163 ? 13.080 0.519 0.337 1.00 98.12 163 ILE A O 1
ATOM 1308 N N . LYS A 1 164 ? 11.527 2.069 0.822 1.00 96.31 164 LYS A N 1
ATOM 1309 C CA . LYS A 1 164 ? 12.406 3.233 0.603 1.00 96.31 164 LYS A CA 1
ATOM 1310 C C . LYS A 1 164 ? 13.657 3.191 1.481 1.00 96.31 164 LYS A C 1
ATOM 1312 O O . LYS A 1 164 ? 14.757 3.425 0.985 1.00 96.31 164 LYS A O 1
ATOM 1317 N N . LEU A 1 165 ? 13.513 2.896 2.771 1.00 97.06 165 LEU A N 1
ATOM 1318 C CA . LEU A 1 165 ? 14.643 2.825 3.698 1.00 97.06 165 LEU A CA 1
ATOM 1319 C C . LEU A 1 165 ? 15.567 1.637 3.398 1.00 97.06 165 LEU A C 1
ATOM 1321 O O . LEU A 1 165 ? 16.784 1.800 3.402 1.00 97.06 165 LEU A O 1
ATOM 1325 N N . LEU A 1 166 ? 15.006 0.467 3.089 1.00 98.31 166 LEU A N 1
ATOM 1326 C CA . LEU A 1 166 ? 15.758 -0.739 2.736 1.00 98.31 166 LEU A CA 1
ATOM 1327 C C . LEU A 1 166 ? 16.564 -0.538 1.451 1.00 98.31 166 LEU A C 1
ATOM 1329 O O . LEU A 1 166 ? 17.727 -0.932 1.404 1.00 98.31 166 LEU A O 1
ATOM 1333 N N . MET A 1 167 ? 15.996 0.147 0.453 1.00 96.69 167 MET A N 1
ATOM 1334 C CA . MET A 1 167 ? 16.735 0.553 -0.744 1.00 96.69 167 MET A CA 1
ATOM 1335 C C . MET A 1 167 ? 17.893 1.506 -0.412 1.00 96.69 167 MET A C 1
ATOM 1337 O O . MET A 1 167 ? 18.993 1.324 -0.927 1.00 96.69 167 MET A O 1
ATOM 1341 N N . LYS A 1 168 ? 17.696 2.485 0.487 1.00 95.88 168 LYS A N 1
ATOM 1342 C CA . LYS A 1 168 ? 18.775 3.401 0.915 1.00 95.88 168 LYS A CA 1
ATOM 1343 C C . LYS A 1 168 ? 19.947 2.670 1.572 1.00 95.88 168 LYS A C 1
ATOM 1345 O O . LYS A 1 168 ? 21.093 3.030 1.326 1.00 95.88 168 LYS A O 1
ATOM 1350 N N . VAL A 1 169 ? 19.673 1.643 2.380 1.00 96.88 169 VAL A N 1
ATOM 1351 C CA . VAL A 1 169 ? 20.714 0.803 3.008 1.00 96.88 169 VAL A CA 1
ATOM 1352 C C . VAL A 1 169 ? 21.142 -0.382 2.132 1.00 96.88 169 VAL A C 1
ATOM 1354 O O . VAL A 1 169 ? 21.844 -1.269 2.606 1.00 96.88 169 VAL A O 1
ATOM 1357 N N . LYS A 1 170 ? 20.726 -0.411 0.858 1.00 97.44 170 LYS A N 1
ATOM 1358 C CA . LYS A 1 170 ? 21.064 -1.446 -0.133 1.00 97.44 170 LYS A CA 1
ATOM 1359 C C . LYS A 1 170 ? 20.667 -2.874 0.267 1.00 97.44 170 LYS A C 1
ATOM 1361 O O . LYS A 1 170 ? 21.225 -3.846 -0.234 1.00 97.44 170 LYS A O 1
ATOM 1366 N N . ASN A 1 171 ? 19.672 -3.031 1.141 1.00 98.19 171 ASN A N 1
ATOM 1367 C CA . ASN A 1 171 ? 19.100 -4.336 1.464 1.00 98.19 171 ASN A CA 1
ATOM 1368 C C . ASN A 1 171 ? 18.032 -4.714 0.425 1.00 98.19 171 ASN A C 1
ATOM 1370 O O . ASN A 1 171 ? 16.826 -4.663 0.681 1.00 98.19 171 ASN A O 1
ATOM 1374 N N . TRP A 1 172 ? 18.500 -5.064 -0.774 1.00 98.31 172 TRP A N 1
ATOM 1375 C CA . TRP A 1 172 ? 17.662 -5.292 -1.954 1.00 98.31 172 TRP A CA 1
ATOM 1376 C C . TRP A 1 172 ? 16.687 -6.453 -1.785 1.00 98.31 172 TRP A C 1
ATOM 1378 O O . TRP A 1 172 ? 15.525 -6.328 -2.154 1.00 98.31 172 TRP A O 1
ATOM 1388 N N . ARG A 1 173 ? 17.127 -7.558 -1.169 1.00 98.50 173 ARG A N 1
ATOM 1389 C CA . ARG A 1 173 ? 16.287 -8.748 -0.968 1.00 98.50 173 ARG A CA 1
ATOM 1390 C C . ARG A 1 173 ? 15.103 -8.458 -0.044 1.00 98.50 173 ARG A C 1
ATOM 1392 O O . ARG A 1 173 ? 13.977 -8.842 -0.350 1.00 98.50 173 ARG A O 1
ATOM 1399 N N . ALA A 1 174 ? 15.331 -7.745 1.061 1.00 98.31 174 ALA A N 1
ATOM 1400 C CA . ALA A 1 174 ? 14.236 -7.334 1.933 1.00 98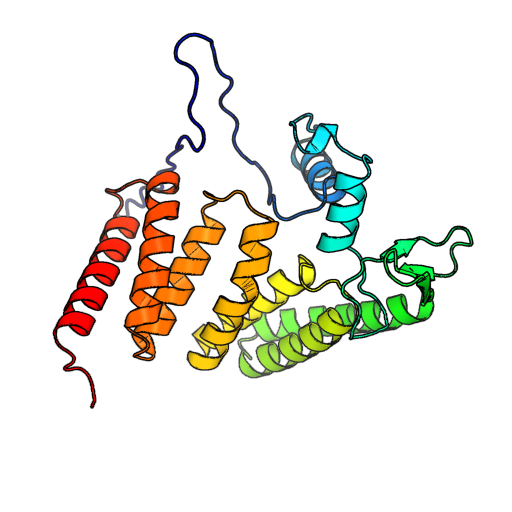.31 174 ALA A CA 1
ATOM 1401 C C . ALA A 1 174 ? 13.320 -6.316 1.238 1.00 98.31 174 ALA A C 1
ATOM 1403 O O . ALA A 1 174 ? 12.102 -6.446 1.332 1.00 98.31 174 ALA A O 1
ATOM 1404 N N . ALA A 1 175 ? 13.882 -5.338 0.514 1.00 98.56 175 ALA A N 1
ATOM 1405 C CA . ALA A 1 175 ? 13.089 -4.380 -0.255 1.00 98.56 175 ALA A CA 1
ATOM 1406 C C . ALA A 1 175 ? 12.178 -5.089 -1.271 1.00 98.56 175 ALA A C 1
ATOM 1408 O O . ALA A 1 175 ? 10.986 -4.800 -1.313 1.00 98.56 175 ALA A O 1
ATOM 1409 N N . LEU A 1 176 ? 12.704 -6.071 -2.014 1.00 98.69 176 LEU A N 1
ATOM 1410 C CA . LEU A 1 176 ? 11.937 -6.867 -2.972 1.00 98.69 176 LEU A CA 1
ATOM 1411 C C . LEU A 1 176 ? 10.799 -7.645 -2.299 1.00 98.69 176 LEU A C 1
ATOM 1413 O O . LEU A 1 176 ? 9.676 -7.643 -2.797 1.00 98.69 176 LEU A O 1
ATOM 1417 N N . SER A 1 177 ? 11.058 -8.267 -1.145 1.00 98.38 177 SER A N 1
ATOM 1418 C CA . SER A 1 177 ? 10.022 -8.985 -0.391 1.00 98.38 177 SER A CA 1
ATOM 1419 C C . SER A 1 177 ? 8.841 -8.077 -0.031 1.00 98.38 177 SER A C 1
ATOM 1421 O O . SER A 1 177 ? 7.690 -8.447 -0.267 1.00 98.38 177 SER A O 1
ATOM 1423 N N . TYR A 1 178 ? 9.113 -6.861 0.455 1.00 98.38 178 TYR A N 1
ATOM 1424 C CA . TYR A 1 178 ? 8.057 -5.878 0.693 1.00 98.38 178 TYR A CA 1
ATOM 1425 C C . TYR A 1 178 ? 7.406 -5.400 -0.606 1.00 98.38 178 TYR A C 1
ATOM 1427 O O . TYR A 1 178 ? 6.189 -5.244 -0.633 1.00 98.38 178 TYR A O 1
ATOM 1435 N N . CYS A 1 179 ? 8.168 -5.202 -1.687 1.00 97.62 179 CYS A N 1
ATOM 1436 C CA . CYS A 1 179 ? 7.596 -4.792 -2.967 1.00 97.62 179 CYS A CA 1
ATOM 1437 C C . CYS A 1 179 ? 6.560 -5.789 -3.488 1.00 97.62 179 CYS A C 1
ATOM 1439 O O . CYS A 1 179 ? 5.490 -5.367 -3.914 1.00 97.62 179 CYS A O 1
ATOM 1441 N N . ARG A 1 180 ? 6.858 -7.091 -3.418 1.00 98.00 180 ARG A N 1
ATOM 1442 C CA . ARG A 1 180 ? 5.941 -8.170 -3.818 1.00 98.00 180 ARG A CA 1
ATOM 1443 C C . ARG A 1 180 ? 4.695 -8.205 -2.944 1.00 98.00 180 ARG A C 1
ATOM 1445 O O . ARG A 1 180 ? 3.579 -8.326 -3.438 1.00 98.00 180 ARG A O 1
ATOM 1452 N N . LEU A 1 181 ? 4.893 -8.055 -1.640 1.00 96.81 181 LEU A N 1
ATOM 1453 C CA . LEU A 1 181 ? 3.827 -8.081 -0.651 1.00 96.81 181 LEU A CA 1
ATOM 1454 C C . LEU A 1 181 ? 2.785 -6.968 -0.862 1.00 96.81 181 LEU A C 1
ATOM 1456 O O . LEU A 1 181 ? 1.596 -7.208 -0.662 1.00 96.81 181 LEU A O 1
ATOM 1460 N N . THR A 1 182 ? 3.201 -5.763 -1.258 1.00 96.88 182 THR A N 1
ATOM 1461 C CA . THR A 1 182 ? 2.277 -4.628 -1.410 1.00 96.88 182 THR A CA 1
ATOM 1462 C C . THR A 1 182 ? 1.440 -4.689 -2.689 1.00 96.88 182 THR A C 1
ATOM 1464 O O . THR A 1 182 ? 0.391 -4.044 -2.738 1.00 96.88 182 THR A O 1
ATOM 1467 N N . ILE A 1 183 ? 1.841 -5.469 -3.705 1.00 96.88 183 ILE A N 1
ATOM 1468 C CA . ILE A 1 183 ? 1.154 -5.545 -5.010 1.00 96.88 183 ILE A CA 1
ATOM 1469 C C . ILE A 1 183 ? -0.331 -5.883 -4.849 1.00 96.88 183 ILE A C 1
ATOM 1471 O O . ILE A 1 183 ? -1.170 -5.211 -5.446 1.00 96.88 183 ILE A O 1
ATOM 1475 N N . ALA A 1 184 ? -0.671 -6.862 -4.005 1.00 95.69 184 ALA A N 1
ATOM 1476 C CA . ALA A 1 184 ? -2.061 -7.271 -3.797 1.00 95.69 184 ALA A CA 1
ATOM 1477 C C . ALA A 1 184 ? -2.928 -6.124 -3.242 1.00 95.69 184 ALA A C 1
ATOM 1479 O O . ALA A 1 184 ? -4.062 -5.924 -3.676 1.00 95.69 184 ALA A O 1
ATOM 1480 N N . THR A 1 185 ? -2.381 -5.322 -2.325 1.00 95.50 185 THR A N 1
ATOM 1481 C CA . THR A 1 185 ? -3.072 -4.139 -1.799 1.00 95.50 185 THR A CA 1
ATOM 1482 C C . THR A 1 185 ? -3.189 -3.056 -2.868 1.00 95.50 185 THR A C 1
ATOM 1484 O O . THR A 1 185 ? -4.271 -2.501 -3.037 1.00 95.50 185 THR A O 1
ATOM 1487 N N . TYR A 1 186 ? -2.134 -2.802 -3.654 1.00 96.19 186 TYR A N 1
ATOM 1488 C CA . TYR A 1 186 ? -2.191 -1.868 -4.785 1.00 96.19 186 TYR A CA 1
ATOM 1489 C C . TYR A 1 186 ? -3.276 -2.252 -5.804 1.00 96.19 186 TYR A C 1
ATOM 1491 O O . TYR A 1 186 ? -4.027 -1.386 -6.246 1.00 96.19 186 TYR A O 1
ATOM 1499 N N . GLN A 1 187 ? -3.389 -3.537 -6.150 1.00 95.81 187 GLN A N 1
ATOM 1500 C CA . GLN A 1 187 ? -4.412 -4.046 -7.070 1.00 95.81 187 GLN A CA 1
ATOM 1501 C C . GLN A 1 187 ? -5.835 -3.891 -6.529 1.00 95.81 187 GLN A C 1
ATOM 1503 O O . GLN A 1 187 ? -6.766 -3.728 -7.312 1.00 95.81 187 GLN A O 1
ATOM 1508 N N . ARG A 1 188 ? -6.011 -3.940 -5.203 1.00 94.19 188 ARG A N 1
ATOM 1509 C CA . ARG A 1 188 ? -7.316 -3.729 -4.572 1.00 94.19 188 ARG A CA 1
ATOM 1510 C C . ARG A 1 188 ? -7.716 -2.254 -4.566 1.00 94.19 188 ARG A C 1
ATOM 1512 O O . ARG A 1 188 ? -8.843 -1.922 -4.920 1.00 94.19 188 ARG A O 1
ATOM 1519 N N . VAL A 1 189 ? -6.814 -1.376 -4.120 1.00 91.75 189 VAL A N 1
ATOM 1520 C CA . VAL A 1 189 ? -7.164 0.023 -3.80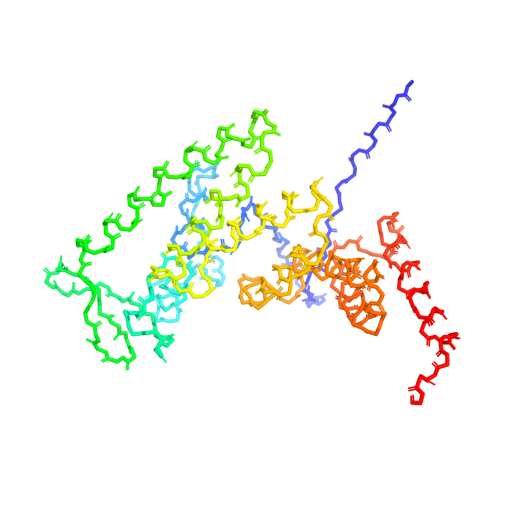8 1.00 91.75 189 VAL A CA 1
ATOM 1521 C C . VAL A 1 189 ? -7.153 0.942 -5.027 1.00 91.75 189 VAL A C 1
ATOM 1523 O O . VAL A 1 189 ? -7.806 1.991 -5.011 1.00 91.75 189 VAL A O 1
ATOM 1526 N N . TYR A 1 190 ? -6.439 0.557 -6.086 1.00 91.75 190 TYR A N 1
ATOM 1527 C CA . TYR A 1 190 ? -6.325 1.340 -7.307 1.00 91.75 190 TYR A CA 1
ATOM 1528 C C . TYR A 1 190 ? -6.985 0.656 -8.508 1.00 91.75 190 TYR A C 1
ATOM 1530 O O . TYR A 1 190 ? -6.985 -0.569 -8.605 1.00 91.75 190 TYR A O 1
ATOM 1538 N N . PRO A 1 191 ? -7.496 1.438 -9.479 1.00 90.44 191 PRO A N 1
ATOM 1539 C CA . PRO A 1 191 ? -7.880 0.900 -10.778 1.00 90.44 191 PRO A CA 1
ATOM 1540 C C . PRO A 1 191 ? -6.715 0.178 -11.465 1.00 90.44 191 PRO A C 1
ATOM 1542 O O . PRO A 1 191 ? -5.555 0.534 -11.263 1.00 90.44 191 PRO A O 1
ATOM 1545 N N . GLU A 1 192 ? -7.036 -0.757 -12.361 1.00 89.62 192 GLU A N 1
ATOM 1546 C CA . GLU A 1 192 ? -6.043 -1.566 -13.081 1.00 89.62 192 GLU A CA 1
ATOM 1547 C C . GLU A 1 192 ? -4.938 -0.728 -13.752 1.00 89.62 192 GLU A C 1
ATOM 1549 O O . GLU A 1 192 ? -3.759 -1.067 -13.670 1.00 89.62 192 GLU A O 1
ATOM 1554 N N . PHE A 1 193 ? -5.305 0.403 -14.361 1.00 91.00 193 PHE A N 1
ATOM 1555 C CA . PHE A 1 193 ? -4.379 1.309 -15.047 1.00 91.00 193 PHE A CA 1
ATOM 1556 C C . PHE A 1 193 ? -4.028 2.539 -14.203 1.00 91.00 193 PHE A C 1
ATOM 1558 O O . PHE A 1 193 ? -4.158 3.679 -14.653 1.00 91.00 193 PHE A O 1
ATOM 1565 N N . HIS A 1 194 ? -3.613 2.321 -12.956 1.00 92.56 194 HIS A N 1
ATOM 1566 C CA . HIS A 1 194 ? -3.164 3.394 -12.071 1.00 92.56 194 HIS A CA 1
ATOM 1567 C C . HIS A 1 194 ? -1.634 3.542 -12.085 1.00 92.56 194 HIS A C 1
ATOM 1569 O O . HIS A 1 194 ? -0.925 2.539 -11.955 1.00 92.56 194 HIS A O 1
ATOM 1575 N N . PRO A 1 195 ? -1.087 4.773 -12.173 1.00 93.69 195 PRO A N 1
ATOM 1576 C CA . PRO A 1 195 ? 0.357 4.983 -12.274 1.00 93.69 195 PRO A CA 1
ATOM 1577 C C . PRO A 1 195 ? 1.130 4.395 -11.090 1.00 93.69 195 PRO A C 1
ATOM 1579 O O . PRO A 1 195 ? 2.186 3.811 -11.301 1.00 93.69 195 PRO A O 1
ATOM 1582 N N . LEU A 1 196 ? 0.601 4.470 -9.861 1.00 94.25 196 LEU A N 1
ATOM 1583 C CA . LEU A 1 196 ? 1.299 3.911 -8.696 1.00 94.25 196 LEU A CA 1
ATOM 1584 C C . LEU A 1 196 ? 1.403 2.377 -8.734 1.00 94.25 196 LEU A C 1
ATOM 1586 O O . LEU A 1 196 ? 2.431 1.843 -8.332 1.00 94.25 196 LEU A O 1
ATOM 1590 N N . LEU A 1 197 ? 0.404 1.668 -9.278 1.00 96.38 197 LEU A N 1
ATOM 1591 C CA . LEU A 1 197 ? 0.491 0.213 -9.460 1.00 96.38 197 LEU A CA 1
ATOM 1592 C C . LEU A 1 197 ? 1.572 -0.134 -10.497 1.00 96.38 197 LEU A C 1
ATOM 1594 O O . LEU A 1 197 ? 2.394 -1.016 -10.262 1.00 96.38 197 LEU A O 1
ATOM 1598 N N . GLY A 1 198 ? 1.619 0.603 -11.611 1.00 97.44 198 GLY A N 1
ATOM 1599 C CA . GLY A 1 198 ? 2.665 0.443 -12.625 1.00 97.44 198 GLY A CA 1
ATOM 1600 C C . GLY A 1 198 ? 4.070 0.734 -12.085 1.00 97.44 198 GLY A C 1
ATOM 1601 O O . GLY A 1 198 ? 4.999 -0.029 -12.335 1.00 97.44 198 GLY A O 1
ATOM 1602 N N . LEU A 1 199 ? 4.230 1.797 -11.288 1.00 97.12 199 LEU A N 1
ATOM 1603 C CA . LEU A 1 199 ? 5.500 2.135 -10.635 1.00 97.12 199 LEU A CA 1
ATOM 1604 C C . LEU A 1 199 ? 5.918 1.092 -9.589 1.00 97.12 199 LEU A C 1
ATOM 1606 O O . LEU A 1 199 ? 7.113 0.829 -9.432 1.00 97.12 199 LEU A O 1
ATOM 1610 N N . GLN A 1 200 ? 4.957 0.471 -8.903 1.00 97.88 200 GLN A N 1
ATOM 1611 C CA . GLN A 1 200 ? 5.234 -0.616 -7.971 1.00 97.88 200 GLN A CA 1
ATOM 1612 C C . GLN A 1 200 ? 5.761 -1.857 -8.706 1.00 97.88 200 GLN A C 1
ATOM 1614 O O . GLN A 1 200 ? 6.791 -2.404 -8.308 1.00 97.88 200 GLN A O 1
ATOM 1619 N N . TYR A 1 201 ? 5.132 -2.245 -9.822 1.00 98.62 201 TYR A N 1
ATOM 1620 C CA . TYR A 1 201 ? 5.647 -3.303 -10.700 1.00 98.62 201 TYR A CA 1
ATOM 1621 C C . TYR A 1 201 ? 7.027 -2.963 -11.271 1.00 98.62 201 TYR A C 1
ATOM 1623 O O . TYR A 1 201 ? 7.913 -3.814 -11.263 1.00 98.62 201 TYR A O 1
ATOM 1631 N N . TYR A 1 202 ? 7.256 -1.712 -11.686 1.00 98.50 202 TYR A N 1
ATOM 1632 C CA . TYR A 1 202 ? 8.568 -1.273 -12.168 1.00 98.50 202 TYR A CA 1
ATOM 1633 C C . TYR A 1 202 ? 9.651 -1.416 -11.093 1.00 98.50 202 TYR A C 1
ATOM 1635 O O . TYR A 1 202 ? 10.743 -1.921 -11.356 1.00 98.50 202 TYR A O 1
ATOM 1643 N N . THR A 1 203 ? 9.340 -1.006 -9.861 1.00 98.38 203 THR A N 1
ATOM 1644 C CA . THR A 1 203 ? 10.252 -1.134 -8.718 1.00 98.38 203 THR A CA 1
ATOM 1645 C C . THR A 1 203 ? 10.551 -2.603 -8.414 1.00 98.38 203 THR A C 1
ATOM 1647 O O . THR A 1 203 ? 11.710 -2.945 -8.183 1.00 98.38 203 THR A O 1
ATOM 1650 N N . CYS A 1 204 ? 9.535 -3.472 -8.459 1.00 98.25 204 CYS A N 1
ATOM 1651 C CA . CYS A 1 204 ? 9.692 -4.918 -8.299 1.00 98.25 204 CYS A CA 1
ATOM 1652 C C . CYS A 1 204 ? 10.621 -5.491 -9.376 1.00 98.25 204 CYS A C 1
ATOM 1654 O O . CYS A 1 204 ? 11.657 -6.053 -9.037 1.00 98.25 204 CYS A O 1
ATOM 1656 N N . GLY A 1 205 ? 10.332 -5.221 -10.653 1.00 98.56 205 GLY A N 1
ATOM 1657 C CA . GLY A 1 205 ? 11.113 -5.723 -11.783 1.00 98.56 205 GLY A CA 1
ATOM 1658 C C . GLY A 1 205 ? 12.578 -5.289 -11.756 1.00 98.56 205 GLY A C 1
ATOM 1659 O O . GLY A 1 205 ? 13.469 -6.096 -12.001 1.00 98.56 205 GLY A O 1
ATOM 1660 N N . LYS A 1 206 ? 12.867 -4.040 -11.361 1.00 98.44 206 LYS A N 1
ATOM 1661 C CA . LYS A 1 206 ? 14.254 -3.576 -11.174 1.00 98.44 206 LYS A CA 1
ATOM 1662 C C . LYS A 1 206 ? 14.992 -4.333 -10.074 1.00 98.44 206 LYS A C 1
ATOM 1664 O O . LYS A 1 206 ? 16.178 -4.610 -10.229 1.00 98.44 206 LYS A O 1
ATOM 1669 N N . LEU A 1 207 ? 14.325 -4.613 -8.956 1.00 98.62 207 LEU A N 1
ATOM 1670 C CA . LEU A 1 207 ? 14.930 -5.334 -7.836 1.00 98.62 207 LEU A CA 1
ATOM 1671 C C . LEU A 1 207 ? 15.113 -6.822 -8.153 1.00 98.62 207 LEU A C 1
ATOM 1673 O O . LEU A 1 207 ? 16.148 -7.380 -7.807 1.00 98.62 207 LEU A O 1
ATOM 1677 N N . GLU A 1 208 ? 14.143 -7.441 -8.826 1.00 98.62 208 GLU A N 1
ATOM 1678 C CA . GLU A 1 208 ? 14.225 -8.821 -9.321 1.00 98.62 208 GLU A CA 1
ATOM 1679 C C . GLU A 1 208 ? 15.406 -8.973 -10.270 1.00 98.62 208 GLU A C 1
ATOM 1681 O O . GLU A 1 208 ? 16.246 -9.850 -10.079 1.00 98.62 208 GLU A O 1
ATOM 1686 N N . TRP A 1 209 ? 15.530 -8.054 -11.231 1.00 97.94 209 TRP A N 1
ATOM 1687 C CA . TRP A 1 209 ? 16.618 -8.095 -12.195 1.00 97.94 209 TRP A CA 1
ATOM 1688 C C . TRP A 1 209 ? 17.980 -7.907 -11.523 1.00 97.94 209 TRP A C 1
ATOM 1690 O O . TRP A 1 209 ? 18.889 -8.705 -11.735 1.00 97.94 209 TRP A O 1
ATOM 1700 N N . LEU A 1 210 ? 18.093 -6.924 -10.620 1.00 97.69 210 LEU A N 1
ATOM 1701 C CA . LEU A 1 210 ? 19.298 -6.684 -9.817 1.00 97.69 210 LEU A CA 1
ATOM 1702 C C . LEU A 1 210 ? 19.728 -7.914 -8.999 1.00 97.69 210 LEU A C 1
ATOM 1704 O O . LEU A 1 210 ? 20.917 -8.109 -8.758 1.00 97.69 210 LEU A O 1
ATOM 1708 N N . LEU A 1 211 ? 18.771 -8.725 -8.543 1.00 97.94 211 LEU A N 1
ATOM 1709 C CA . LEU A 1 211 ? 19.015 -9.938 -7.760 1.00 97.94 211 LEU A CA 1
ATOM 1710 C C . LEU A 1 211 ? 19.204 -11.194 -8.628 1.00 97.94 211 LEU A C 1
ATOM 1712 O O . LEU A 1 211 ? 19.394 -12.280 -8.082 1.00 97.94 211 LEU A O 1
ATOM 1716 N N . GLY A 1 212 ? 19.188 -11.055 -9.957 1.00 96.50 212 GLY A N 1
ATOM 1717 C CA . GLY A 1 212 ? 19.360 -12.153 -10.908 1.00 96.50 212 GLY A CA 1
ATOM 1718 C C . GLY A 1 212 ? 18.107 -13.006 -11.129 1.00 96.50 212 GLY A C 1
ATOM 1719 O O . GLY A 1 212 ? 18.191 -14.037 -11.798 1.00 96.50 212 GLY A O 1
ATOM 1720 N N . GLU A 1 213 ? 16.949 -12.586 -10.610 1.00 97.75 213 GLU A N 1
ATOM 1721 C CA . GLU A 1 213 ? 15.639 -13.222 -10.810 1.00 97.75 213 GLU A CA 1
ATOM 1722 C C . GLU A 1 213 ? 15.047 -12.796 -12.171 1.00 97.75 213 GLU A C 1
ATOM 1724 O O . GLU A 1 213 ? 13.957 -12.235 -12.261 1.00 97.75 213 GLU A O 1
ATOM 1729 N N . THR A 1 214 ? 15.800 -13.025 -13.255 1.00 97.88 214 THR A N 1
ATOM 1730 C CA . THR A 1 214 ? 15.556 -12.443 -14.591 1.00 97.88 214 THR A CA 1
ATOM 1731 C C . THR A 1 214 ? 14.161 -12.754 -15.145 1.00 97.88 214 THR A C 1
ATOM 1733 O O . THR A 1 214 ? 13.512 -11.879 -15.709 1.00 97.88 214 THR A O 1
ATOM 1736 N N . GLN A 1 215 ? 13.665 -13.981 -14.963 1.00 97.75 215 GLN A N 1
ATOM 1737 C CA . GLN A 1 215 ? 12.342 -14.376 -15.465 1.00 97.75 215 GLN A CA 1
ATOM 1738 C C . GLN A 1 215 ? 11.201 -13.639 -14.756 1.00 97.75 215 GLN A C 1
ATOM 1740 O O . GLN A 1 215 ? 10.224 -13.247 -15.393 1.00 97.75 215 GLN A O 1
ATOM 1745 N N . ASP A 1 216 ? 11.320 -13.421 -13.448 1.00 98.19 216 ASP A N 1
ATOM 1746 C CA . ASP A 1 216 ? 10.317 -12.664 -12.700 1.00 98.19 216 ASP A CA 1
ATOM 1747 C C . ASP A 1 216 ? 10.431 -11.169 -12.990 1.00 98.19 216 ASP A C 1
ATOM 1749 O O . ASP A 1 216 ? 9.410 -10.507 -13.183 1.00 98.19 216 ASP A O 1
ATOM 1753 N N . ALA A 1 217 ? 11.658 -10.672 -13.175 1.00 98.62 217 ALA A N 1
ATOM 1754 C CA . ALA A 1 217 ? 11.894 -9.309 -13.625 1.00 98.62 217 ALA A CA 1
ATOM 1755 C C . ALA A 1 217 ? 11.186 -9.005 -14.947 1.00 98.62 217 ALA A C 1
ATOM 1757 O O . ALA A 1 217 ? 10.518 -7.979 -15.045 1.00 98.62 217 ALA A O 1
ATOM 1758 N N . ILE A 1 218 ? 11.279 -9.901 -15.938 1.00 98.69 218 ILE A N 1
ATOM 1759 C CA . ILE A 1 218 ? 10.565 -9.766 -17.214 1.00 98.69 218 ILE A CA 1
ATOM 1760 C C . ILE A 1 218 ? 9.062 -9.628 -16.959 1.00 98.69 218 ILE A C 1
ATOM 1762 O O . ILE A 1 218 ? 8.469 -8.645 -17.392 1.00 98.69 218 ILE A O 1
ATOM 1766 N N . LYS A 1 219 ? 8.447 -10.539 -16.190 1.00 98.62 219 LYS A N 1
ATOM 1767 C CA . LYS A 1 219 ? 7.001 -10.488 -15.891 1.00 98.62 219 LYS A CA 1
ATOM 1768 C C . LYS A 1 219 ? 6.599 -9.157 -15.248 1.00 98.62 219 LYS A C 1
ATOM 1770 O O . LYS A 1 219 ? 5.633 -8.522 -15.680 1.00 98.62 219 LYS A O 1
ATOM 1775 N N . SER A 1 220 ? 7.341 -8.719 -14.233 1.00 98.69 220 SER A N 1
ATOM 1776 C CA . SER A 1 220 ? 7.070 -7.471 -13.518 1.00 98.69 220 SER A CA 1
ATOM 1777 C C . SER A 1 220 ? 7.269 -6.240 -14.405 1.00 98.69 220 SER A C 1
ATOM 1779 O O . SER A 1 220 ? 6.424 -5.344 -14.406 1.00 98.69 220 SER A O 1
ATOM 1781 N N . LEU A 1 221 ? 8.348 -6.187 -15.192 1.00 98.75 221 LEU A N 1
ATOM 1782 C CA . LEU A 1 221 ? 8.631 -5.082 -16.112 1.00 98.75 221 LEU A CA 1
ATOM 1783 C C . LEU A 1 221 ? 7.613 -5.024 -17.256 1.00 98.75 221 LEU A C 1
ATOM 1785 O O . LEU A 1 221 ? 7.145 -3.934 -17.580 1.00 98.75 221 LEU A O 1
ATOM 1789 N N . THR A 1 222 ? 7.190 -6.162 -17.813 1.00 98.69 222 THR A N 1
ATOM 1790 C CA . THR A 1 222 ? 6.098 -6.218 -18.796 1.00 98.69 222 THR A CA 1
ATOM 1791 C C . THR A 1 222 ? 4.815 -5.645 -18.205 1.00 98.69 222 THR A C 1
ATOM 1793 O O . THR A 1 222 ? 4.208 -4.754 -18.802 1.00 98.69 222 THR A O 1
ATOM 1796 N N . ARG A 1 223 ? 4.433 -6.058 -16.987 1.00 98.44 223 ARG A N 1
ATOM 1797 C CA . ARG A 1 223 ? 3.232 -5.512 -16.341 1.00 98.44 223 ARG A CA 1
ATOM 1798 C C . ARG A 1 223 ? 3.360 -4.014 -16.049 1.00 98.44 223 ARG A C 1
ATOM 1800 O O . ARG A 1 223 ? 2.379 -3.277 -16.165 1.00 98.44 223 ARG A O 1
ATOM 1807 N N . ALA A 1 224 ? 4.562 -3.546 -15.713 1.00 98.50 224 ALA A N 1
ATOM 1808 C CA . ALA A 1 224 ? 4.845 -2.124 -15.576 1.00 98.50 224 ALA A CA 1
ATOM 1809 C C . ALA A 1 224 ? 4.651 -1.379 -16.908 1.00 98.50 224 ALA A C 1
ATOM 1811 O O . ALA A 1 224 ? 3.986 -0.345 -16.918 1.00 98.50 224 ALA A O 1
ATOM 1812 N N . VAL A 1 225 ? 5.160 -1.908 -18.028 1.00 98.31 225 VAL A N 1
ATOM 1813 C CA . VAL A 1 225 ? 4.983 -1.333 -19.375 1.00 98.31 225 VAL A CA 1
ATOM 1814 C C . VAL A 1 225 ? 3.506 -1.252 -19.749 1.00 98.31 225 VAL A C 1
ATOM 1816 O O . VAL A 1 225 ? 3.062 -0.193 -20.192 1.00 98.31 225 VAL A O 1
ATOM 1819 N N . ASP A 1 226 ? 2.733 -2.317 -19.525 1.00 97.31 226 ASP A N 1
ATOM 1820 C CA . ASP A 1 226 ? 1.305 -2.364 -19.860 1.00 97.31 226 ASP A CA 1
ATOM 1821 C C . ASP A 1 226 ? 0.512 -1.224 -19.213 1.00 97.31 226 ASP A C 1
ATOM 1823 O O . ASP A 1 226 ? -0.332 -0.599 -19.862 1.00 97.31 226 ASP A O 1
ATOM 1827 N N . ILE A 1 227 ? 0.813 -0.924 -17.947 1.00 96.50 227 ILE A N 1
ATOM 1828 C CA . ILE A 1 227 ? 0.146 0.124 -17.168 1.00 96.50 227 ILE A CA 1
ATOM 1829 C C . ILE A 1 227 ? 0.731 1.507 -17.481 1.00 96.50 227 ILE A C 1
ATOM 1831 O O . ILE A 1 227 ? 0.003 2.489 -17.682 1.00 96.50 227 ILE A O 1
ATOM 1835 N N . LEU A 1 228 ? 2.059 1.619 -17.501 1.00 96.62 228 LEU A N 1
ATOM 1836 C CA . LEU A 1 228 ? 2.745 2.903 -17.600 1.00 96.62 228 LEU A CA 1
ATOM 1837 C C . LEU A 1 228 ? 2.701 3.475 -19.015 1.00 96.62 228 LEU A C 1
ATOM 1839 O O . LEU A 1 228 ? 2.621 4.692 -19.152 1.00 96.62 228 LEU A O 1
ATOM 1843 N N . ARG A 1 229 ? 2.594 2.648 -20.063 1.00 95.88 229 ARG A N 1
ATOM 1844 C CA . ARG A 1 229 ? 2.386 3.156 -21.429 1.00 95.88 229 ARG A CA 1
ATOM 1845 C C . ARG A 1 229 ? 1.080 3.940 -21.578 1.00 95.88 229 ARG A C 1
ATOM 1847 O O . ARG A 1 229 ? 1.021 4.897 -22.345 1.00 95.88 229 ARG A O 1
ATOM 1854 N N . ILE A 1 230 ? 0.046 3.574 -20.816 1.00 93.19 230 ILE A N 1
ATOM 1855 C CA . ILE A 1 230 ? -1.249 4.267 -20.812 1.00 93.19 230 ILE A CA 1
ATOM 1856 C C . ILE A 1 230 ? -1.147 5.567 -20.003 1.00 93.19 230 ILE A C 1
ATOM 1858 O O . ILE A 1 230 ? -1.570 6.629 -20.460 1.00 93.19 230 ILE A O 1
ATOM 1862 N N . THR A 1 231 ? -0.544 5.506 -18.813 1.00 91.88 231 THR A N 1
ATOM 1863 C CA . THR A 1 231 ? -0.508 6.639 -17.868 1.00 91.88 231 THR A CA 1
ATOM 1864 C C . THR A 1 231 ? 0.584 7.671 -18.177 1.00 91.88 231 THR A C 1
ATOM 1866 O O . THR A 1 231 ? 0.387 8.855 -17.925 1.00 91.88 231 THR A O 1
ATOM 1869 N N . HIS A 1 232 ? 1.708 7.253 -18.766 1.00 89.88 232 HIS A N 1
ATOM 1870 C CA . HIS A 1 232 ? 2.878 8.087 -19.072 1.00 89.88 232 HIS A CA 1
ATOM 1871 C C . HIS A 1 232 ? 3.142 8.226 -20.582 1.00 89.88 232 HIS A C 1
ATOM 1873 O O . HIS A 1 232 ? 3.856 9.143 -20.993 1.00 89.88 232 HIS A O 1
ATOM 1879 N N . GLY A 1 233 ? 2.527 7.393 -21.429 1.00 90.56 233 GLY A N 1
ATOM 1880 C CA . GLY A 1 233 ? 2.772 7.350 -22.875 1.00 90.56 233 GLY A CA 1
ATOM 1881 C C . GLY A 1 233 ? 3.893 6.395 -23.261 1.00 90.56 233 GLY A C 1
ATOM 1882 O O . GLY A 1 233 ? 4.397 5.659 -22.432 1.00 90.56 233 GLY A O 1
ATOM 1883 N N . THR A 1 234 ? 4.316 6.416 -24.522 1.00 90.81 234 THR A N 1
ATOM 1884 C CA . THR A 1 234 ? 5.371 5.515 -25.026 1.00 90.81 234 THR A CA 1
ATOM 1885 C C . THR A 1 234 ? 6.713 6.209 -25.259 1.00 90.81 234 THR A C 1
ATOM 1887 O O . THR A 1 234 ? 7.752 5.564 -25.209 1.00 90.81 234 THR A O 1
ATOM 1890 N N . ASN A 1 235 ? 6.716 7.530 -25.462 1.00 90.75 235 ASN A N 1
ATOM 1891 C CA . ASN A 1 235 ? 7.894 8.259 -25.954 1.00 90.75 235 ASN A CA 1
ATOM 1892 C C . ASN A 1 235 ? 8.626 9.095 -24.893 1.00 90.75 235 ASN A C 1
ATOM 1894 O O . ASN A 1 235 ? 9.591 9.787 -25.221 1.00 90.75 235 ASN A O 1
ATOM 1898 N N . THR A 1 236 ? 8.178 9.073 -23.635 1.00 92.31 236 THR A N 1
ATOM 1899 C CA . THR A 1 236 ? 8.841 9.834 -22.567 1.00 92.31 236 THR A CA 1
ATOM 1900 C C . THR A 1 236 ? 10.202 9.214 -22.227 1.00 92.31 236 THR A C 1
ATOM 1902 O O . THR A 1 236 ? 10.360 8.001 -22.370 1.00 92.31 236 THR A O 1
ATOM 1905 N N . PRO A 1 237 ? 11.189 9.998 -21.744 1.00 95.19 237 PRO A N 1
ATOM 1906 C CA . PRO A 1 237 ? 12.492 9.455 -21.345 1.00 95.19 237 PRO A CA 1
ATOM 1907 C C . PRO A 1 237 ? 12.377 8.304 -20.339 1.00 95.19 237 PRO A C 1
ATOM 1909 O O . PRO A 1 237 ? 13.035 7.281 -20.490 1.00 95.19 237 PRO A O 1
ATOM 1912 N N . PHE A 1 238 ? 11.463 8.440 -19.375 1.00 94.81 238 PHE A N 1
ATOM 1913 C CA . PHE A 1 238 ? 11.148 7.401 -18.396 1.00 94.81 238 PHE A CA 1
ATOM 1914 C C . PHE A 1 238 ? 10.665 6.096 -19.049 1.00 94.81 238 PHE A C 1
ATOM 1916 O O . PHE A 1 238 ? 11.111 5.014 -18.683 1.00 94.81 238 PHE A O 1
ATOM 1923 N N . MET A 1 239 ? 9.773 6.186 -20.038 1.00 97.12 239 MET A N 1
ATOM 1924 C CA . MET A 1 239 ? 9.237 4.999 -20.707 1.00 97.12 239 MET A CA 1
ATOM 1925 C C . MET A 1 239 ? 10.263 4.334 -21.618 1.00 97.12 239 MET A C 1
ATOM 1927 O O . MET A 1 239 ? 10.297 3.110 -21.681 1.00 97.12 239 MET A O 1
ATOM 1931 N N . LYS A 1 240 ? 11.145 5.115 -22.251 1.00 96.88 240 LYS A N 1
ATOM 1932 C CA . LYS A 1 240 ? 12.292 4.573 -22.990 1.00 96.88 240 LYS A CA 1
ATOM 1933 C C . LYS A 1 240 ? 13.249 3.812 -22.068 1.00 96.88 240 LYS A C 1
ATOM 1935 O O . LYS A 1 240 ? 13.660 2.717 -22.421 1.00 96.88 240 LYS A O 1
ATOM 1940 N N . GLU A 1 241 ? 13.548 4.344 -20.877 1.00 97.12 241 GLU A N 1
ATOM 1941 C CA . GLU A 1 241 ? 14.360 3.635 -19.872 1.00 97.12 241 GLU A CA 1
ATOM 1942 C C . GLU A 1 241 ? 13.703 2.312 -19.455 1.00 97.12 241 GLU A C 1
ATOM 1944 O O . GLU A 1 241 ? 14.370 1.281 -19.401 1.00 97.12 241 GLU A O 1
ATOM 1949 N N . LEU A 1 242 ? 12.398 2.327 -19.171 1.00 97.94 242 LEU A N 1
ATOM 1950 C CA . LEU A 1 242 ? 11.657 1.124 -18.795 1.00 97.94 242 LEU A CA 1
ATOM 1951 C C . LEU A 1 242 ? 11.679 0.059 -19.906 1.00 97.94 242 LEU A C 1
ATOM 1953 O O . LEU A 1 242 ? 11.925 -1.109 -19.613 1.00 97.94 242 LEU A O 1
ATOM 1957 N N . LEU A 1 243 ? 11.435 0.452 -21.159 1.00 97.94 243 LEU A N 1
ATOM 1958 C CA . LEU A 1 243 ? 11.463 -0.463 -22.306 1.00 97.94 243 LEU A CA 1
ATOM 1959 C C . LEU A 1 243 ? 12.860 -1.050 -22.521 1.00 97.94 243 LEU A C 1
ATOM 1961 O O . LEU A 1 243 ? 12.989 -2.263 -22.638 1.00 97.94 243 LEU A O 1
ATOM 1965 N N . MET A 1 244 ? 13.900 -0.215 -22.457 1.00 97.44 244 MET A N 1
ATOM 1966 C CA . MET A 1 244 ? 15.291 -0.658 -22.565 1.00 97.44 244 MET A CA 1
ATOM 1967 C C . MET A 1 244 ? 15.638 -1.690 -21.484 1.00 97.44 244 MET A C 1
ATOM 1969 O O . MET A 1 244 ? 16.218 -2.722 -21.787 1.00 97.44 244 MET A O 1
ATOM 1973 N N . LYS A 1 245 ? 15.208 -1.479 -20.233 1.00 97.62 245 LYS A N 1
ATOM 1974 C CA . LYS A 1 245 ? 15.412 -2.462 -19.152 1.00 97.62 245 LYS A CA 1
ATOM 1975 C C . LYS A 1 245 ? 14.717 -3.793 -19.407 1.00 97.62 245 LYS A C 1
ATOM 1977 O O . LYS A 1 245 ? 15.245 -4.840 -19.047 1.00 97.62 245 LYS A O 1
ATOM 1982 N N . LEU A 1 246 ? 13.517 -3.758 -19.984 1.00 98.25 246 LEU A N 1
ATOM 1983 C CA . LEU A 1 246 ? 12.795 -4.971 -20.348 1.00 98.25 246 LEU A CA 1
ATOM 1984 C C . LEU A 1 246 ? 13.521 -5.721 -21.478 1.00 98.25 246 LEU A C 1
ATOM 1986 O O . LEU A 1 246 ? 13.667 -6.938 -21.398 1.00 98.25 246 LEU A O 1
ATOM 1990 N N . GLU A 1 247 ? 14.020 -5.006 -22.488 1.00 97.75 247 GLU A N 1
ATOM 1991 C CA . GLU A 1 247 ? 14.830 -5.574 -23.575 1.00 97.75 247 GLU A CA 1
ATOM 1992 C C . GLU A 1 247 ? 16.137 -6.193 -23.055 1.00 97.75 247 GLU A C 1
ATOM 1994 O O . GLU A 1 247 ? 16.453 -7.331 -23.398 1.00 97.75 247 GLU A O 1
ATOM 1999 N N . GLU A 1 248 ? 16.855 -5.496 -22.169 1.00 97.19 248 GLU A N 1
ATOM 2000 C CA . GLU A 1 248 ? 18.069 -6.002 -21.513 1.00 97.19 248 GLU A CA 1
ATOM 2001 C C . GLU A 1 248 ? 17.786 -7.289 -20.718 1.00 97.19 248 GLU A C 1
ATOM 2003 O O . GLU A 1 248 ? 18.517 -8.274 -20.845 1.00 97.19 248 GLU A O 1
ATOM 2008 N N . ALA A 1 249 ? 16.692 -7.323 -19.949 1.00 97.38 249 ALA A N 1
ATOM 2009 C CA . ALA A 1 249 ? 16.288 -8.513 -19.203 1.00 97.38 249 ALA A CA 1
ATOM 2010 C C . ALA A 1 249 ? 15.928 -9.690 -20.132 1.00 97.38 249 ALA A C 1
ATOM 2012 O O . ALA A 1 249 ? 16.307 -10.830 -19.855 1.00 97.38 249 ALA A O 1
ATOM 2013 N N . HIS A 1 250 ? 15.244 -9.434 -21.254 1.00 97.56 250 HIS A N 1
ATOM 2014 C CA . HIS A 1 250 ? 14.966 -10.451 -22.275 1.00 97.56 250 HIS A CA 1
ATOM 2015 C C . HIS A 1 250 ? 16.240 -10.989 -22.937 1.00 97.56 250 HIS A C 1
ATOM 2017 O O . HIS A 1 250 ? 16.358 -12.202 -23.137 1.00 97.56 250 HIS A O 1
ATOM 2023 N N . ALA A 1 251 ? 17.198 -10.116 -23.255 1.00 96.25 251 ALA A N 1
ATOM 2024 C CA . ALA A 1 251 ? 18.481 -10.516 -23.822 1.00 96.25 251 ALA A CA 1
ATOM 2025 C C . ALA A 1 251 ? 19.264 -11.406 -22.843 1.00 96.25 251 ALA A C 1
ATOM 2027 O O . ALA A 1 251 ? 19.737 -12.475 -23.228 1.00 96.25 251 ALA A O 1
ATOM 2028 N N . GLU A 1 252 ? 19.323 -11.032 -21.559 1.00 94.88 252 GLU A N 1
ATOM 2029 C CA . GLU A 1 252 ? 19.957 -11.848 -20.516 1.00 94.88 252 GLU A CA 1
ATOM 2030 C C . GLU A 1 252 ? 19.282 -13.219 -20.369 1.00 94.88 252 GLU A C 1
ATOM 2032 O O . GLU A 1 252 ? 19.962 -14.244 -20.285 1.00 94.88 252 GLU A O 1
ATOM 2037 N N . ALA A 1 253 ? 17.947 -13.259 -20.366 1.00 93.81 253 ALA A N 1
ATOM 2038 C CA . ALA A 1 253 ? 17.191 -14.505 -20.288 1.00 93.81 253 ALA A CA 1
ATOM 2039 C C . ALA A 1 253 ? 17.424 -15.424 -21.496 1.00 93.81 253 ALA A C 1
ATOM 2041 O O . ALA A 1 253 ? 17.412 -16.639 -21.334 1.00 93.81 253 ALA A O 1
ATOM 2042 N N . SER A 1 254 ? 17.652 -14.851 -22.680 1.00 91.31 254 SER A N 1
ATOM 2043 C CA . SER A 1 254 ? 17.926 -15.603 -23.912 1.00 91.31 254 SER A CA 1
ATOM 2044 C C . SER A 1 254 ? 19.351 -16.164 -23.955 1.00 91.31 254 SER A C 1
ATOM 2046 O O . SER A 1 254 ? 19.600 -17.145 -24.649 1.00 91.31 254 SER A O 1
ATOM 2048 N N . TYR A 1 255 ? 20.289 -15.546 -23.228 1.00 86.81 255 TYR A N 1
ATOM 2049 C CA . TYR A 1 255 ? 21.701 -15.937 -23.221 1.00 86.81 255 TYR A CA 1
ATOM 2050 C C . TYR A 1 255 ? 22.076 -16.880 -22.070 1.00 86.81 255 TYR A C 1
ATOM 2052 O O . TYR A 1 255 ? 23.075 -17.586 -22.170 1.00 86.81 255 TYR A O 1
ATOM 2060 N N . LYS A 1 256 ? 21.304 -16.919 -20.971 1.00 71.12 256 LYS A N 1
ATOM 2061 C CA . LYS A 1 256 ? 21.499 -17.917 -19.906 1.00 71.12 256 LYS A CA 1
ATOM 2062 C C . LYS A 1 256 ? 21.071 -19.295 -20.434 1.00 71.12 256 LYS A C 1
ATOM 2064 O O . LYS A 1 256 ? 19.872 -19.494 -20.630 1.00 71.12 256 LYS A O 1
ATOM 2069 N N . PRO A 1 257 ? 21.994 -20.259 -20.625 1.00 56.91 257 PRO A N 1
ATOM 2070 C CA . PRO A 1 257 ? 21.600 -21.631 -20.913 1.00 56.91 257 PRO A CA 1
ATOM 2071 C C . PRO A 1 257 ? 20.745 -22.125 -19.746 1.00 56.91 257 PRO A C 1
ATOM 2073 O O . PRO A 1 257 ? 21.042 -21.802 -18.588 1.00 56.91 257 PRO A O 1
ATOM 2076 N N . LEU A 1 258 ? 19.680 -22.872 -20.047 1.00 54.75 258 LEU A N 1
ATOM 2077 C CA . LEU A 1 258 ? 18.929 -23.625 -19.044 1.00 54.75 258 LEU A CA 1
ATOM 2078 C C . LEU A 1 258 ? 19.954 -24.374 -18.187 1.00 54.75 258 LEU A C 1
ATOM 2080 O O . LEU A 1 258 ? 20.747 -25.150 -18.712 1.00 54.75 258 LEU A O 1
ATOM 2084 N N . LYS A 1 259 ? 20.019 -24.057 -16.892 1.00 54.78 259 LYS A N 1
ATOM 2085 C CA . LYS A 1 259 ? 20.790 -24.881 -15.966 1.00 54.78 259 LYS A CA 1
ATOM 2086 C C . LYS A 1 259 ? 20.036 -26.202 -15.856 1.00 54.78 259 LYS A C 1
ATOM 2088 O O . LYS A 1 259 ? 18.914 -26.184 -15.348 1.00 54.78 259 LYS A O 1
ATOM 2093 N N . ASP A 1 260 ? 20.639 -27.257 -16.397 1.00 41.72 260 ASP A N 1
ATOM 2094 C CA . ASP A 1 260 ? 20.274 -28.656 -16.151 1.00 41.72 260 ASP A CA 1
ATOM 2095 C C . ASP A 1 260 ? 20.224 -28.965 -14.644 1.00 41.72 260 ASP A C 1
ATOM 2097 O O . ASP A 1 260 ? 21.061 -28.405 -13.888 1.00 41.72 260 ASP A O 1
#

Secondary structure (DSSP, 8-state):
-------------SPPPTTS-PPP----S--SS-HHHHHHHHHHHH-----STTGGGTTSHHHHHHHHHHHSBB-SSTT---BEEE-TTSSEEEETTT--EEEHHHHHHHHHHHHHHHHHHHHHHHTT-HHHHHHHHHHHHHHHHHHB-TT-HHHHHHHHHHHHHHHHTT-HHHHHHHHHHHHHHHHHHS-TT-HHHHHHHHHHHHHHHHTT-HHHHHHHHHHHHHHHHHHH-SSSHHHHHHHHHHHHHHHHHHHS----

InterPro domains:
  IPR011990 Tetratricopeptide-like helical domain superfamily [G3DSA:1.25.40.10] (33-259)
  IPR011990 Tetratricopeptide-like helical domain superfamily [SSF48452] (114-232)
  IPR050869 Histone-lysine N-methyltransferase [PTHR12197] (23-250)

Sequence (260 aa):
MICCHRFLSLRQLKIFCSVKFCKVLITYIETAGSTVTRQKTLKEQYFFTCKCPRCIKAGHPEDVEESAILEGYRCKDDRCNGFLMRDSDETGFICQRCGLLRTKEEVKKIANEIKAMSDKALKATTSGTHQEAISIYKMIEKLQRRLCHPFSISLIQTQEKLIKLLMKVKNWRAALSYCRLTIATYQRVYPEFHPLLGLQYYTCGKLEWLLGETQDAIKSLTRAVDILRITHGTNTPFMKELLMKLEEAHAEASYKPLKD

Foldseek 3Di:
DPPPPDDDDDFDPDDDDPPDDDDDDDDPDDQLAQLVVSQVCCCVPVNDGDDPPRNVCPPPPVSVQVRQQAANWADQDPVDLFGWDADPVNQATAGPPPRDGDGPVNLVVLVVVLVVLVVVLVVCVVVVVLVVNLVSLVVSLVSCSNTHRLLYPVNLVSLVSNLVSCVVVPVLVSSLVSLVSCLVSCPVRDDLQDLVSLVSLLSNLVSCVVVVVLVSSLVSLVSSLVNCCRVPNCPDPVNVVSVVSNVVSVVVVVPDDPDD

pLDDT: mean 90.64, std 13.78, range [27.19, 98.75]